Protein 3JTM (pdb70)

Radius of gyration: 22.46 Å; Cα contacts (8 Å, |Δi|>4): 697; chains: 1; bounding box: 41×51×64 Å

Organism: Arabidopsis thaliana (NCBI:txid3702)

Sequence (351 aa):
DSKKIVGVFYKANEYATKNPNFLGCVENALGIRDWLESQGHQYIVTDDKEGPDCELEKHIPDLHVLISTPFHPAYVTAERIKKAKNLKLLLTAGIGGSSDHIDLQAAAAAGLTVAEVTGSNVVSVAEDELMRILILMRNFVPGYNQVVKGEWNVAGIAYRAYDLEGKTIGTVGAGRIGKLLLQRLKPFGCNLLYHDRLQMAPELEKETGAKFVEDLNEMLPKCDVIVINMPLTEKTRGMMFNKELIGKLKKGVLIVNNARGAIMERQAVVDAVESGHIGGYSGDVWDPQPAPKDHPWRYMPNQAMTPHTSGTTIDAQLRYAAGTKDMLERYFKGEDFPTENYIVKDGELAPQYR

Secondary structure (DSSP, 8-state):
---EEEEE----THHHHH-TT--SSTTTGGG-HHHHHHTT-EEEEES--SSTTSHHHHHTTT-SEEEE-TTS---B-HHHHHH-SS--EEEESSS--TTB-HHHHHHTT-EEEE-TTTTHHHHHHHHHHHHHHHHHTHHHHHHHHHTT---HHHHHTT---STT-EEEEE--SHHHHHHHHHHGGG--EEEEE-SSPPPHHHHHHH--EE-S-HHHHGGG-SEEEE-S---TTTTT-BSHHHHHHSPTTEEEEE-S-GGGB-HHHHHHHHHHTSEEEEEES--SSSSPPTT-GGGTSTTB----S-GGGSHHHHHHHHHHHHHHHHHHHHT-PPPGGGEEEETTEE-GGG-

InterPro domains:
  IPR006139 D-isomer specific 2-hydroxyacid dehydrogenase, catalytic domain [PF00389] (69-366)
  IPR006140 D-isomer specific 2-hydroxyacid dehydrogenase, NAD-binding domain [PF02826] (162-340)
  IPR029752 D-isomer specific 2-hydroxyacid dehydrogenase, NAD-binding domain conserved site 1 [PS00065] (200-227)
  IPR029753 D-isomer specific 2-hydroxyacid dehydrogenase, NAD-binding domain conserved site [PS00670] (250-272)
  IPR029753 D-isomer specific 2-hydroxyacid dehydrogenase, NAD-binding domain conserved site [PS00671] (279-295)
  IPR033689 NAD-dependent formate dehydrogenase [MF_03210] (36-384)
  IPR033689 NAD-dependent formate dehydrogenase [NF005750] (52-380)
  IPR033689 NAD-dependent formate dehydrogenase [cd05302] (36-383)
  IPR036291 NAD(P)-binding domain superfamily [SSF51735] (155-340)

Structure (mmCIF, N/CA/C/O backbone):
data_3JTM
#
_entry.id   3JTM
#
_cell.length_a   107.865
_cell.length_b   107.865
_cell.length_c   71.180
_cell.angle_alpha   90.00
_cell.angle_beta   90.00
_cell.angle_gamma   90.00
#
_symmetry.space_group_name_H-M   'P 43 21 2'
#
loop_
_entity.id
_entity.type
_entity.pdbx_description
1 polymer 'Formate dehydrogenase, mitochondrial'
2 non-polymer 'SULFATE ION'
3 non-polymer GLYCEROL
4 non-polymer 'AZIDE ION'
5 water water
#
loop_
_atom_site.group_PDB
_atom_site.id
_atom_site.type_symbol
_atom_site.label_atom_id
_atom_site.label_alt_id
_atom_site.label_comp_id
_atom_site.label_asym_id
_atom_site.label_entity_id
_atom_site.label_seq_id
_atom_site.pdbx_PDB_ins_code
_atom_site.Cartn_x
_atom_site.Cartn_y
_atom_site.Cartn_z
_atom_site.occupancy
_atom_site.B_iso_or_equiv
_atom_site.auth_seq_id
_atom_site.auth_comp_id
_atom_site.auth_asym_id
_atom_site.auth_atom_id
_atom_site.pdbx_PDB_model_num
ATOM 1 N N . ASP A 1 1 ? 14.313 36.653 46.396 1.00 34.68 28 ASP A N 1
ATOM 2 C CA . ASP A 1 1 ? 13.046 35.968 46.640 1.00 34.04 28 ASP A CA 1
ATOM 3 C C . ASP A 1 1 ? 12.833 34.775 45.713 1.00 29.73 28 ASP A C 1
ATOM 4 O O . ASP A 1 1 ? 13.043 34.871 44.499 1.00 29.35 28 ASP A O 1
ATOM 9 N N . SER A 1 2 ? 12.405 33.654 46.287 1.00 26.97 29 SER A N 1
ATOM 10 C CA . SER A 1 2 ? 12.083 32.464 45.504 1.00 24.70 29 SER A CA 1
ATOM 11 C C . SER A 1 2 ? 10.939 32.763 44.541 1.00 22.38 29 SER A C 1
ATOM 12 O O . SER A 1 2 ? 9.936 33.364 44.932 1.00 23.89 29 SER A O 1
ATOM 16 N N . LYS A 1 3 ? 11.098 32.346 43.290 1.00 19.31 30 LYS A N 1
ATOM 17 C CA . LYS A 1 3 ? 10.074 32.544 42.278 1.00 17.73 30 LYS A CA 1
ATOM 18 C C . LYS A 1 3 ? 9.522 31.208 41.795 1.00 16.48 30 LYS A C 1
ATOM 19 O O . LYS A 1 3 ? 10.220 30.181 41.805 1.00 18.37 30 LYS A O 1
ATOM 25 N N . LYS A 1 4 ? 8.276 31.236 41.333 1.00 15.73 31 LYS A N 1
ATOM 26 C CA . LYS A 1 4 ? 7.664 30.089 40.676 1.00 15.61 31 LYS A CA 1
ATOM 27 C C . LYS A 1 4 ? 7.728 30.288 39.161 1.00 14.17 31 LYS A C 1
ATOM 28 O O . LYS A 1 4 ? 7.098 31.206 38.608 1.00 13.41 31 LYS A O 1
ATOM 34 N N . ILE A 1 5 ? 8.495 29.414 38.516 1.00 13.51 32 ILE A N 1
ATOM 35 C CA . ILE A 1 5 ? 8.727 29.454 37.077 1.00 13.53 32 ILE A CA 1
ATOM 36 C C . ILE A 1 5 ? 8.003 28.282 36.433 1.00 12.22 32 ILE A C 1
ATOM 37 O O . ILE A 1 5 ? 8.203 27.124 36.839 1.00 13.96 32 ILE A O 1
ATOM 42 N N . VAL A 1 6 ? 7.152 28.566 35.450 1.00 12.17 33 VAL A N 1
ATOM 43 C CA . VAL A 1 6 ? 6.428 27.508 34.763 1.00 12.22 33 VAL A CA 1
ATOM 44 C C . VAL A 1 6 ? 6.894 27.450 33.311 1.00 12.07 33 VAL A C 1
ATOM 45 O O . VAL A 1 6 ? 6.907 28.476 32.619 1.00 13.16 33 VAL A O 1
ATOM 49 N N . GLY A 1 7 ? 7.278 26.258 32.863 1.00 12.22 34 GLY A N 1
ATOM 50 C CA . GLY A 1 7 ? 7.653 26.031 31.475 1.00 13.15 34 GLY A CA 1
ATOM 51 C C . GLY A 1 7 ? 6.656 25.101 30.812 1.00 13.13 34 GLY A C 1
ATOM 52 O O . GLY A 1 7 ? 6.349 24.032 31.347 1.00 14.95 34 GLY A O 1
ATOM 53 N N . VAL A 1 8 ? 6.138 25.511 29.659 1.00 12.89 35 VAL A N 1
ATOM 54 C CA . VAL A 1 8 ? 5.214 24.687 28.899 1.00 13.65 35 VAL A CA 1
ATOM 55 C C . VAL A 1 8 ? 5.893 24.307 27.583 1.00 13.54 35 VAL A C 1
ATOM 56 O O . VAL A 1 8 ? 6.342 25.182 26.836 1.00 14.08 35 VAL A O 1
ATOM 60 N N . PHE A 1 9 ? 5.994 23.005 27.336 1.00 14.56 36 PHE A N 1
ATOM 61 C CA . PHE A 1 9 ? 6.653 22.457 26.148 1.00 14.10 36 PHE A CA 1
ATOM 62 C C . PHE A 1 9 ? 5.913 21.187 25.759 1.00 14.50 36 PHE A C 1
ATOM 63 O O . PHE A 1 9 ? 5.213 20.591 26.579 1.00 15.82 36 PHE A O 1
ATOM 71 N N . TYR A 1 10 ? 6.078 20.742 24.522 1.00 15.10 37 TYR A N 1
ATOM 72 C CA . TYR A 1 10 ? 5.512 19.448 24.164 1.00 16.36 37 TYR A CA 1
ATOM 73 C C . TYR A 1 10 ? 6.351 18.311 24.745 1.00 16.55 37 TYR A C 1
ATOM 74 O O . TYR A 1 10 ? 7.504 18.507 25.134 1.00 16.63 37 TYR A O 1
ATOM 83 N N . LYS A 1 11 ? 5.734 17.140 24.862 1.00 20.00 38 LYS A N 1
ATOM 84 C CA . LYS A 1 11 ? 6.470 15.926 25.191 1.00 20.00 38 LYS A CA 1
ATOM 85 C C . LYS A 1 11 ? 7.201 15.376 23.970 1.00 20.00 38 LYS A C 1
ATOM 86 O O . LYS A 1 11 ? 6.586 15.188 22.899 1.00 21.94 38 LYS A O 1
ATOM 92 N N . ALA A 1 12 ? 8.498 15.150 24.094 1.00 19.91 39 ALA A N 1
ATOM 93 C CA . ALA A 1 12 ? 9.278 14.509 23.036 1.00 19.81 39 ALA A CA 1
ATOM 94 C C . ALA A 1 12 ? 9.425 13.000 23.260 1.00 20.61 39 ALA A C 1
ATOM 95 O O . ALA A 1 12 ? 9.934 12.281 22.396 1.00 20.15 39 ALA A O 1
ATOM 97 N N . ASN A 1 13 ? 9.000 12.529 24.431 1.00 21.09 40 ASN A N 1
ATOM 98 C CA . ASN A 1 13 ? 9.023 11.107 24.737 1.00 23.03 40 ASN A CA 1
ATOM 99 C C . ASN A 1 13 ? 10.409 10.499 24.497 1.00 21.75 40 ASN A C 1
ATOM 100 O O . ASN A 1 13 ? 11.411 11.036 24.976 1.00 22.50 40 ASN A O 1
ATOM 105 N N . GLU A 1 14 ? 10.479 9.397 23.756 1.00 21.78 41 GLU A N 1
ATOM 106 C CA . GLU A 1 14 ? 11.750 8.715 23.570 1.00 21.54 41 GLU A CA 1
ATOM 107 C C . GLU A 1 14 ? 12.788 9.576 22.844 1.00 21.07 41 GLU A C 1
ATOM 108 O O . GLU A 1 14 ? 13.992 9.373 23.006 1.00 21.80 41 GLU A O 1
ATOM 114 N N . TYR A 1 15 ? 12.330 10.551 22.065 1.00 20.23 42 TYR A N 1
ATOM 115 C CA . TYR A 1 15 ? 13.264 11.420 21.359 1.00 19.89 42 TYR A CA 1
ATOM 116 C C . TYR A 1 15 ? 14.130 12.223 22.334 1.00 19.74 42 TYR A C 1
ATOM 117 O O . TYR A 1 15 ? 15.281 12.544 22.025 1.00 19.04 42 TYR A O 1
ATOM 126 N N . ALA A 1 16 ? 13.583 12.524 23.512 1.00 18.62 43 ALA A N 1
ATOM 127 C CA . ALA A 1 16 ? 14.303 13.314 24.516 1.00 19.39 43 ALA A CA 1
ATOM 128 C C . ALA A 1 16 ? 15.434 12.531 25.191 1.00 20.30 43 ALA A C 1
ATOM 129 O O . ALA A 1 16 ? 16.411 13.113 25.674 1.00 20.92 43 ALA A O 1
ATOM 131 N N . THR A 1 17 ? 15.297 11.213 25.249 1.00 21.42 44 THR A N 1
ATOM 132 C CA . THR A 1 17 ? 16.364 10.394 25.810 1.00 23.17 44 THR A CA 1
ATOM 133 C C . THR A 1 17 ? 17.375 10.014 24.740 1.00 21.94 44 THR A C 1
ATOM 134 O O . THR A 1 17 ? 18.569 9.907 25.016 1.00 22.28 44 THR A O 1
ATOM 138 N N . LYS A 1 18 ? 16.905 9.847 23.508 1.00 20.93 45 LYS A N 1
ATOM 139 C CA . LYS A 1 18 ? 17.819 9.627 22.396 1.00 21.02 45 LYS A CA 1
ATOM 140 C C . LYS A 1 18 ? 18.727 10.838 22.179 1.00 19.78 45 LYS A C 1
ATOM 141 O O . LYS A 1 18 ? 19.867 10.692 21.728 1.00 23.39 45 LYS A O 1
ATOM 148 N N . ASN A 1 19 ? 18.228 12.030 22.489 1.00 18.01 46 ASN A N 1
ATOM 149 C CA . ASN A 1 19 ? 19.050 13.226 22.405 1.00 17.54 46 ASN A CA 1
ATOM 150 C C . ASN A 1 19 ? 18.818 14.158 23.602 1.00 17.01 46 ASN A C 1
ATOM 151 O O . ASN A 1 19 ? 17.900 14.978 23.596 1.00 16.73 46 ASN A O 1
ATOM 156 N N . PRO A 1 20 ? 19.653 14.028 24.650 1.00 17.23 47 PRO A N 1
ATOM 157 C CA . PRO A 1 20 ? 19.532 14.903 25.827 1.00 16.55 47 PRO A CA 1
ATOM 158 C C . PRO A 1 20 ? 19.764 16.390 25.520 1.00 15.42 47 PRO A C 1
ATOM 159 O O . PRO A 1 20 ? 19.401 17.219 26.359 1.00 17.44 47 PRO A O 1
ATOM 163 N N . ASN A 1 21 ? 20.308 16.730 24.350 1.00 16.03 48 ASN A N 1
ATOM 164 C CA . ASN A 1 21 ? 20.435 18.138 23.953 1.00 16.10 48 ASN A CA 1
ATOM 165 C C . ASN A 1 21 ? 19.199 18.686 23.238 1.00 14.04 48 ASN A C 1
ATOM 166 O O . ASN A 1 21 ? 19.181 19.849 22.814 1.00 14.45 48 ASN A O 1
ATOM 171 N N . PHE A 1 22 ? 18.164 17.856 23.124 1.00 14.38 49 PHE A N 1
ATOM 172 C CA . PHE A 1 22 ? 16.851 18.288 22.629 1.00 13.89 49 PHE A CA 1
ATOM 173 C C . PHE A 1 22 ? 16.189 19.038 23.787 1.00 12.81 49 PHE A C 1
ATOM 174 O O . PHE A 1 22 ? 15.426 18.462 24.584 1.00 13.89 49 PHE A O 1
ATOM 182 N N . LEU A 1 23 ? 16.511 20.322 23.919 1.00 12.50 50 LEU A N 1
ATOM 183 C CA . LEU A 1 23 ? 16.136 21.069 25.118 1.00 13.39 50 LEU A CA 1
ATOM 184 C C . LEU A 1 23 ? 14.711 21.596 25.107 1.00 13.48 50 LEU A C 1
ATOM 185 O O . LEU A 1 23 ? 14.132 21.836 26.166 1.00 14.46 50 LEU A O 1
ATOM 190 N N . GLY A 1 24 ? 14.148 21.775 23.915 1.00 12.93 51 GLY A N 1
ATOM 191 C CA . GLY A 1 24 ? 12.820 22.345 23.777 1.00 14.89 51 GLY A CA 1
ATOM 192 C C . GLY A 1 24 ? 11.679 21.360 23.953 1.00 16.32 51 GLY A C 1
ATOM 193 O O . GLY A 1 24 ? 10.788 21.295 23.113 1.00 17.96 51 GLY A O 1
ATOM 194 N N . CYS A 1 25 ? 11.691 20.607 25.051 1.00 14.91 52 CYS A N 1
ATOM 195 C CA . CYS A 1 25 ? 10.636 19.644 25.350 1.00 15.37 52 CYS A CA 1
ATOM 196 C C . CYS A 1 25 ? 10.476 19.521 26.865 1.00 15.37 52 CYS A C 1
ATOM 197 O O . CYS A 1 25 ? 11.312 20.017 27.637 1.00 16.60 52 CYS A O 1
ATOM 200 N N . VAL A 1 26 ? 9.411 18.853 27.297 1.00 15.70 53 VAL A N 1
ATOM 201 C CA . VAL A 1 26 ? 9.138 18.708 28.722 1.00 17.82 53 VAL A CA 1
ATOM 202 C C . VAL A 1 26 ? 10.257 17.984 29.431 1.00 17.54 53 VAL A C 1
ATOM 203 O O . VAL A 1 26 ? 10.649 18.355 30.542 1.00 18.76 53 VAL A O 1
ATOM 207 N N . GLU A 1 27 ? 10.765 16.943 28.783 1.00 18.17 54 GLU A N 1
ATOM 208 C CA . GLU A 1 27 ? 11.684 16.028 29.431 1.00 18.31 54 GLU A CA 1
ATOM 209 C C . GLU A 1 27 ? 13.024 16.677 29.776 1.00 18.52 54 GLU A C 1
ATOM 210 O O . GLU A 1 27 ? 13.609 16.387 30.822 1.00 20.31 54 GLU A O 1
ATOM 216 N N . ASN A 1 28 ? 13.506 17.560 28.906 1.00 16.29 55 ASN A N 1
ATOM 217 C CA . ASN A 1 28 ? 14.781 18.226 29.139 1.00 16.39 55 ASN A CA 1
ATOM 218 C C . ASN A 1 28 ? 14.625 19.676 29.603 1.00 16.54 55 ASN A C 1
ATOM 219 O O . ASN A 1 28 ? 15.537 20.223 30.210 1.00 16.60 55 ASN A O 1
ATOM 224 N N . ALA A 1 29 ? 13.493 20.299 29.262 1.00 18.24 56 ALA A N 1
ATOM 225 C CA . ALA A 1 29 ? 13.053 21.567 29.861 1.00 19.82 56 ALA A CA 1
ATOM 226 C C . ALA A 1 29 ? 14.073 22.701 29.852 1.00 16.75 56 ALA A C 1
ATOM 227 O O . ALA A 1 29 ? 14.296 23.360 30.876 1.00 15.64 56 ALA A O 1
ATOM 229 N N . LEU A 1 30 ? 14.673 22.935 28.686 1.00 14.67 57 LEU A N 1
ATOM 230 C CA . LEU A 1 30 ? 15.658 23.996 28.489 1.00 13.82 57 LEU A CA 1
ATOM 231 C C . LEU A 1 30 ? 16.962 23.752 29.222 1.00 12.88 57 LEU A C 1
ATOM 232 O O . LEU A 1 30 ? 17.854 24.587 29.164 1.00 14.59 57 LEU A O 1
ATOM 237 N N . GLY A 1 31 ? 17.084 22.613 29.902 1.00 13.05 58 GLY A N 1
ATOM 238 C CA . GLY A 1 31 ? 18.317 22.315 30.610 1.00 14.32 58 GLY A CA 1
ATOM 239 C C . GLY A 1 31 ? 18.600 23.272 31.762 1.00 13.37 58 GLY A C 1
ATOM 240 O O . GLY A 1 31 ? 19.759 23.445 32.158 1.00 14.95 58 GLY A O 1
ATOM 241 N N . ILE A 1 32 ? 17.550 23.872 32.322 1.00 12.43 59 ILE A N 1
ATOM 242 C CA . ILE A 1 32 ? 17.710 24.868 33.386 1.00 12.59 59 ILE A CA 1
ATOM 243 C C . ILE A 1 32 ? 17.217 24.424 34.764 1.00 12.50 59 ILE A C 1
ATOM 244 O O . ILE A 1 32 ? 17.301 25.192 35.721 1.00 12.96 59 ILE A O 1
ATOM 249 N N . ARG A 1 33 ? 16.703 23.203 34.893 1.00 12.60 60 ARG A N 1
ATOM 250 C CA . ARG A 1 33 ? 16.126 22.785 36.174 1.00 12.99 60 ARG A CA 1
ATOM 251 C C . ARG A 1 33 ? 17.151 22.777 37.297 1.00 13.33 60 ARG A C 1
ATOM 252 O O . ARG A 1 33 ? 16.858 23.266 38.389 1.00 13.65 60 ARG A O 1
ATOM 260 N N . ASP A 1 34 ? 18.322 22.176 37.074 1.00 13.08 61 ASP A N 1
ATOM 261 C CA . ASP A 1 34 ? 19.322 22.080 38.145 1.00 13.67 61 ASP A CA 1
ATOM 262 C C . ASP A 1 34 ? 19.663 23.484 38.644 1.00 13.20 61 ASP A C 1
ATOM 263 O O . ASP A 1 34 ? 19.720 23.736 39.844 1.00 13.98 61 ASP A O 1
ATOM 268 N N . TRP A 1 35 ? 19.882 24.404 37.710 1.00 13.28 62 TRP A N 1
ATOM 269 C CA . TRP A 1 35 ? 20.240 25.768 38.050 1.00 14.06 62 TRP A CA 1
ATOM 270 C C . TRP A 1 35 ? 19.112 26.481 38.807 1.00 14.04 62 TRP A C 1
ATOM 271 O O . TRP A 1 35 ? 19.340 27.063 39.872 1.00 15.02 62 TRP A O 1
ATOM 282 N N . LEU A 1 36 ? 17.895 26.436 38.277 1.00 13.31 63 LEU A N 1
ATOM 283 C CA . LEU A 1 36 ? 16.771 27.068 38.981 1.00 12.36 63 LEU A CA 1
ATOM 284 C C . LEU A 1 36 ? 16.598 26.525 40.401 1.00 14.15 63 LEU A C 1
ATOM 285 O O . LEU A 1 36 ? 16.394 27.285 41.358 1.00 15.04 63 LEU A O 1
ATOM 290 N N . GLU A 1 37 ? 16.672 25.206 40.542 1.00 13.87 64 GLU A N 1
ATOM 291 C CA . GLU A 1 37 ? 16.450 24.596 41.846 1.00 15.49 64 GLU A CA 1
ATOM 292 C C . GLU A 1 37 ? 17.574 24.944 42.819 1.00 15.99 64 GLU A C 1
ATOM 293 O O . GLU A 1 37 ? 17.329 25.168 44.007 1.00 16.29 64 GLU A O 1
ATOM 299 N N . SER A 1 38 ? 18.796 25.047 42.304 1.00 15.05 65 SER A N 1
ATOM 300 C CA . SER A 1 38 ? 19.938 25.416 43.142 1.00 16.61 65 SER A CA 1
ATOM 301 C C . SER A 1 38 ? 19.797 26.829 43.697 1.00 17.46 65 SER A C 1
ATOM 302 O O . SER A 1 38 ? 20.360 27.150 44.738 1.00 19.61 65 SER A O 1
ATOM 305 N N . GLN A 1 39 ? 19.027 27.657 43.002 1.00 17.61 66 GLN A N 1
ATOM 306 C CA . GLN A 1 39 ? 18.800 29.040 43.391 1.00 19.60 66 GLN A CA 1
ATOM 307 C C . GLN A 1 39 ? 17.547 29.189 44.249 1.00 20.20 66 GLN A C 1
ATOM 308 O O . GLN A 1 39 ? 17.199 30.300 44.639 1.00 22.57 66 GLN A O 1
ATOM 314 N N . GLY A 1 40 ? 16.882 28.075 44.555 1.00 18.92 67 GLY A N 1
ATOM 315 C CA . GLY A 1 40 ? 15.726 28.105 45.434 1.00 19.04 67 GLY A CA 1
ATOM 316 C C . GLY A 1 40 ? 14.401 28.368 44.736 1.00 18.33 67 GLY A C 1
ATOM 317 O O . GLY A 1 40 ? 13.381 28.540 45.400 1.00 19.83 67 GLY A O 1
ATOM 318 N N . HIS A 1 41 ? 14.398 28.427 43.405 1.00 16.94 68 HIS A N 1
ATOM 319 C CA . HIS A 1 41 ? 13.159 28.639 42.666 1.00 17.01 68 HIS A CA 1
ATOM 320 C C . HIS A 1 41 ? 12.417 27.334 42.446 1.00 16.94 68 HIS A C 1
ATOM 321 O O . HIS A 1 41 ? 13.013 26.255 42.490 1.00 18.95 68 HIS A O 1
ATOM 328 N N . GLN A 1 42 ? 11.109 27.420 42.225 1.00 16.67 69 GLN A N 1
ATOM 329 C CA . GLN A 1 42 ? 10.355 26.245 41.815 1.00 17.40 69 GLN A CA 1
ATOM 330 C C . GLN A 1 42 ? 10.222 26.242 40.303 1.00 15.45 69 GLN A C 1
ATOM 331 O O . GLN A 1 42 ? 9.939 27.286 39.721 1.00 16.99 69 GLN A O 1
ATOM 337 N N . TYR A 1 43 ? 10.406 25.081 39.686 1.00 15.11 70 TYR A N 1
ATOM 338 C CA . TYR A 1 43 ? 10.296 24.954 38.228 1.00 14.18 70 TYR A CA 1
ATOM 339 C C . TYR A 1 43 ? 9.268 23.885 37.913 1.00 14.54 70 TYR A C 1
ATOM 340 O O . TYR A 1 43 ? 9.487 22.694 38.184 1.00 16.41 70 TYR A O 1
ATOM 349 N N . ILE A 1 44 ? 8.126 24.318 37.398 1.00 13.74 71 ILE A N 1
ATOM 350 C CA . ILE A 1 44 ? 7.042 23.402 37.057 1.00 15.01 71 ILE A CA 1
ATOM 351 C C . ILE A 1 44 ? 6.999 23.309 35.550 1.00 14.18 71 ILE A C 1
ATOM 352 O O . ILE A 1 44 ? 6.891 24.329 34.877 1.00 15.74 71 ILE A O 1
ATOM 357 N N . VAL A 1 45 ? 7.065 22.098 35.023 1.00 15.18 72 VAL A N 1
ATOM 358 C CA . VAL A 1 45 ? 7.090 21.902 33.586 1.00 16.26 72 VAL A CA 1
ATOM 359 C C . VAL A 1 45 ? 5.951 20.969 33.176 1.00 17.35 72 VAL A C 1
ATOM 360 O O . VAL A 1 45 ? 5.720 19.922 33.798 1.00 19.30 72 VAL A O 1
ATOM 364 N N . THR A 1 46 ? 5.214 21.357 32.144 1.00 16.20 73 THR A N 1
ATOM 365 C CA . THR A 1 46 ? 4.078 20.562 31.705 1.00 16.10 73 THR A CA 1
ATOM 366 C C . THR A 1 46 ? 3.804 20.758 30.221 1.00 15.91 73 THR A C 1
ATOM 367 O O . THR A 1 46 ? 4.139 21.795 29.657 1.00 16.30 73 THR A O 1
ATOM 371 N N . ASP A 1 47 ? 3.189 19.758 29.597 1.00 16.73 74 ASP A N 1
ATOM 372 C CA . ASP A 1 47 ? 2.648 19.913 28.250 1.00 17.18 74 ASP A CA 1
ATOM 373 C C . ASP A 1 47 ? 1.135 20.138 28.290 1.00 17.31 74 ASP A C 1
ATOM 374 O O . ASP A 1 47 ? 0.512 20.366 27.258 1.00 18.21 74 ASP A O 1
ATOM 379 N N . ASP A 1 48 ? 0.545 20.061 29.481 1.00 17.31 75 ASP A N 1
ATOM 380 C CA . ASP A 1 48 ? -0.912 20.049 29.632 1.00 18.72 75 ASP A CA 1
ATOM 381 C C . ASP A 1 48 ? -1.429 21.479 29.812 1.00 18.05 75 ASP A C 1
ATOM 382 O O . ASP A 1 48 ? -1.476 22.000 30.926 1.00 18.29 75 ASP A O 1
ATOM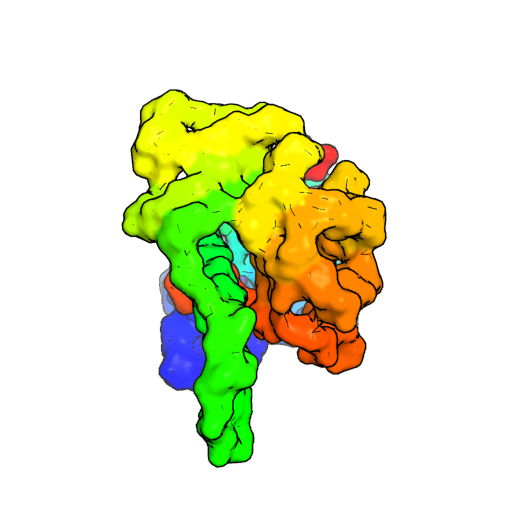 387 N N . LYS A 1 49 ? -1.804 22.105 28.697 1.00 18.03 76 LYS A N 1
ATOM 388 C CA . LYS A 1 49 ? -1.935 23.557 28.638 1.00 19.53 76 LYS A CA 1
ATOM 389 C C . LYS A 1 49 ? -3.295 24.032 28.154 1.00 20.78 76 LYS A C 1
ATOM 390 O O . LYS A 1 49 ? -3.513 25.238 28.047 1.00 20.70 76 LYS A O 1
ATOM 396 N N . GLU A 1 50 ? -4.197 23.097 27.859 1.00 22.85 77 GLU A N 1
ATOM 397 C CA . GLU A 1 50 ? -5.514 23.444 27.328 1.00 26.40 77 GLU A CA 1
ATOM 398 C C . GLU A 1 50 ? -6.658 22.915 28.201 1.00 29.05 77 GLU A C 1
ATOM 399 O O . GLU A 1 50 ? -6.632 21.769 28.647 1.00 30.47 77 GLU A O 1
ATOM 402 N N . GLY A 1 51 ? -7.663 23.752 28.436 1.00 30.82 78 GLY A N 1
ATOM 403 C CA . GLY A 1 51 ? -8.832 23.345 29.194 1.00 33.48 78 GLY A CA 1
ATOM 404 C C . GLY A 1 51 ? -8.826 23.896 30.604 1.00 34.89 78 GLY A C 1
ATOM 405 O O . GLY A 1 51 ? -7.767 24.187 31.161 1.00 34.96 78 GLY A O 1
ATOM 406 N N . PRO A 1 52 ? -10.016 24.039 31.200 1.00 36.05 79 PRO A N 1
ATOM 407 C CA . PRO A 1 52 ? -10.143 24.604 32.546 1.00 36.09 79 PRO A CA 1
ATOM 408 C C . PRO A 1 52 ? -9.439 23.748 33.592 1.00 35.83 79 PRO A C 1
ATOM 409 O O . PRO A 1 52 ? -9.034 24.259 34.636 1.00 36.09 79 PRO A O 1
ATOM 413 N N . ASP A 1 53 ? -9.292 22.459 33.309 1.00 35.53 80 ASP A N 1
ATOM 414 C CA . ASP A 1 53 ? -8.778 21.514 34.295 1.00 34.90 80 ASP A CA 1
ATOM 415 C C . ASP A 1 53 ? -7.333 21.103 34.038 1.00 32.62 80 ASP A C 1
ATOM 416 O O . ASP A 1 53 ? -6.822 20.192 34.692 1.00 33.68 80 ASP A O 1
ATOM 418 N N . CYS A 1 54 ? -6.670 21.766 33.096 1.00 29.65 81 CYS A N 1
ATOM 419 C CA . CYS A 1 54 ? -5.315 21.371 32.726 1.00 26.12 81 CYS A CA 1
ATOM 420 C C . CYS A 1 54 ? -4.300 21.759 33.795 1.00 23.68 81 CYS A C 1
ATOM 421 O O . CYS A 1 54 ? -4.557 22.627 34.631 1.00 22.98 81 CYS A O 1
ATOM 424 N N . GLU A 1 55 ? -3.144 21.110 33.765 1.00 22.30 82 GLU A N 1
ATOM 425 C CA . GLU A 1 55 ? -2.112 21.361 34.760 1.00 21.49 82 GLU A CA 1
ATOM 426 C C . GLU A 1 55 ? -1.700 22.837 34.781 1.00 19.83 82 GLU A C 1
ATOM 427 O O . GLU A 1 55 ? -1.498 23.414 35.850 1.00 21.06 82 GLU A O 1
ATOM 433 N N . LEU A 1 56 ? -1.597 23.460 33.608 1.00 17.94 83 LEU A N 1
ATOM 434 C CA . LEU A 1 56 ? -1.179 24.858 33.541 1.00 17.49 83 LEU A CA 1
ATOM 435 C C . LEU A 1 56 ? -2.108 25.755 34.361 1.00 17.66 83 LEU A C 1
ATOM 436 O O . LEU A 1 56 ? -1.643 26.645 35.082 1.00 17.16 83 LEU A O 1
ATOM 441 N N . GLU A 1 57 ? -3.416 25.529 34.246 1.00 18.41 84 GLU A N 1
ATOM 442 C CA . GLU A 1 57 ? -4.394 26.338 34.970 1.00 20.85 84 GLU A CA 1
ATOM 443 C C . GLU A 1 57 ? -4.239 26.235 36.497 1.00 20.35 84 GLU A C 1
ATOM 444 O O . GLU A 1 57 ? -4.622 27.150 37.228 1.00 20.31 84 GLU A O 1
ATOM 450 N N . LYS A 1 58 ? -3.678 25.130 36.981 1.00 20.16 85 LYS A N 1
ATOM 451 C CA . LYS A 1 58 ? -3.413 25.007 38.415 1.00 19.92 85 LYS A CA 1
ATOM 452 C C . LYS A 1 58 ? -2.363 26.009 38.889 1.00 18.62 85 LYS A C 1
ATOM 453 O O . LYS A 1 58 ? -2.348 26.380 40.057 1.00 18.98 85 LYS A O 1
ATOM 459 N N . HIS A 1 59 ? -1.478 26.425 37.985 1.00 17.20 86 HIS A N 1
ATOM 460 C CA . HIS A 1 59 ? -0.328 27.252 38.354 1.00 16.56 86 HIS A CA 1
ATOM 461 C C . HIS A 1 59 ? -0.445 28.708 37.939 1.00 15.62 86 HIS A C 1
ATOM 462 O O . HIS A 1 59 ? 0.237 29.565 38.502 1.00 15.74 86 HIS A O 1
ATOM 469 N N . ILE A 1 60 ? -1.315 28.997 36.973 1.00 15.22 87 ILE A N 1
ATOM 470 C CA . ILE A 1 60 ? -1.553 30.382 36.576 1.00 16.00 87 ILE A CA 1
ATOM 471 C C . ILE A 1 60 ? -1.850 31.317 37.764 1.00 15.64 87 ILE A C 1
ATOM 472 O O . ILE A 1 60 ? -1.350 32.429 37.799 1.00 16.00 87 ILE A O 1
ATOM 477 N N . PRO A 1 61 ? -2.639 30.865 38.763 1.00 16.22 88 PRO A N 1
ATOM 478 C CA . PRO A 1 61 ? -2.978 31.800 39.846 1.00 17.24 88 PRO A CA 1
ATOM 479 C C . PRO A 1 61 ? -1.769 32.332 40.621 1.00 16.39 88 PRO A C 1
ATOM 480 O O . PRO A 1 61 ? -1.864 33.429 41.167 1.00 16.79 88 PRO A O 1
ATOM 484 N N . ASP A 1 62 ? -0.663 31.588 40.688 1.00 16.17 89 ASP A N 1
ATOM 485 C CA . ASP A 1 62 ? 0.452 32.040 41.526 1.00 16.81 89 ASP A CA 1
ATOM 486 C C . ASP A 1 62 ? 1.860 32.024 40.917 1.00 15.80 89 ASP A C 1
ATOM 487 O O . ASP A 1 62 ? 2.826 32.378 41.588 1.00 16.03 89 ASP A O 1
ATOM 492 N N . LEU A 1 63 ? 1.982 31.655 39.646 1.00 13.75 90 LEU A N 1
ATOM 493 C CA . LEU A 1 63 ? 3.298 31.681 39.001 1.00 13.28 90 LEU A CA 1
ATOM 494 C C . LEU A 1 63 ? 3.816 33.116 38.832 1.00 12.61 90 LEU A C 1
ATOM 495 O O . LEU A 1 63 ? 3.041 34.065 38.742 1.00 13.18 90 LEU A O 1
ATOM 500 N N . HIS A 1 64 ? 5.139 33.262 38.765 1.00 12.78 91 HIS A N 1
ATOM 501 C CA . HIS A 1 64 ? 5.771 34.552 38.468 1.00 12.90 91 HIS A CA 1
ATOM 502 C C . HIS A 1 64 ? 6.192 34.703 37.013 1.00 11.85 91 HIS A C 1
ATOM 503 O O . HIS A 1 64 ? 6.169 35.808 36.475 1.00 12.37 91 HIS A O 1
ATOM 510 N N . VAL A 1 65 ? 6.650 33.601 36.431 1.00 12.16 92 VAL A N 1
ATOM 511 C CA . VAL A 1 65 ? 7.186 33.594 35.080 1.00 11.68 92 VAL A CA 1
ATOM 512 C C . VAL A 1 65 ? 6.566 32.429 34.322 1.00 11.06 92 VAL A C 1
ATOM 513 O O . VAL A 1 65 ? 6.460 31.318 34.867 1.00 11.99 92 VAL A O 1
ATOM 517 N N . LEU A 1 66 ? 6.146 32.686 33.082 1.00 11.03 93 LEU A N 1
ATOM 518 C CA . LEU A 1 66 ? 5.641 31.638 32.202 1.00 11.58 93 LEU A CA 1
ATOM 519 C C . LEU A 1 66 ? 6.480 31.621 30.932 1.00 10.76 93 LEU A C 1
ATOM 520 O O . LEU A 1 66 ? 6.621 32.656 30.270 1.00 11.27 93 LEU A O 1
ATOM 525 N N . ILE A 1 67 ? 7.038 30.451 30.610 1.00 11.38 94 ILE A N 1
ATOM 526 C CA . ILE A 1 67 ? 7.896 30.258 29.440 1.00 11.67 94 ILE A CA 1
ATOM 527 C C . ILE A 1 67 ? 7.222 29.264 28.495 1.00 12.22 94 ILE A C 1
ATOM 528 O O . ILE A 1 67 ? 6.744 28.215 28.942 1.00 12.74 94 ILE A O 1
ATOM 533 N N . SER A 1 68 ? 7.169 29.568 27.202 1.00 12.53 95 SER A N 1
ATOM 534 C CA . SER A 1 68 ? 6.760 28.552 26.221 1.00 13.53 95 SER A CA 1
ATOM 535 C C . SER A 1 68 ? 7.389 28.860 24.875 1.00 14.07 95 SER A C 1
ATOM 536 O O . SER A 1 68 ? 8.124 29.829 24.736 1.00 14.89 95 SER A O 1
ATOM 539 N N . THR A 1 69 ? 7.125 27.995 23.906 1.00 15.58 96 THR A N 1
ATOM 540 C CA . THR A 1 69 ? 7.636 28.143 22.547 1.00 15.51 96 THR A CA 1
ATOM 541 C C . THR A 1 69 ? 6.473 28.141 21.566 1.00 15.81 96 THR A C 1
ATOM 542 O O . THR A 1 69 ? 5.386 27.664 21.886 1.00 16.39 96 THR A O 1
ATOM 546 N N . PRO A 1 70 ? 6.710 28.648 20.346 1.00 15.85 97 PRO A N 1
ATOM 547 C CA . PRO A 1 70 ? 5.625 28.647 19.361 1.00 17.10 97 PRO A CA 1
ATOM 548 C C . PRO A 1 70 ? 5.286 27.237 18.883 1.00 16.13 97 PRO A C 1
ATOM 549 O O . PRO A 1 70 ? 4.275 27.080 18.215 1.00 18.47 97 PRO A O 1
ATOM 553 N N . PHE A 1 71 ? 6.074 26.226 19.248 1.00 15.74 98 PHE A N 1
ATOM 554 C CA . PHE A 1 71 ? 5.756 24.843 18.873 1.00 17.07 98 PHE A CA 1
ATOM 555 C C . PHE A 1 71 ? 4.705 24.172 19.759 1.00 17.26 98 PHE A C 1
ATOM 556 O O . PHE A 1 71 ? 4.134 23.152 19.386 1.00 19.00 98 PHE A O 1
ATOM 564 N N . HIS A 1 72 ? 4.461 24.731 20.939 1.00 16.14 99 HIS A N 1
ATOM 565 C CA . HIS A 1 72 ? 3.448 24.203 21.847 1.00 15.98 99 HIS A CA 1
ATOM 566 C C . HIS A 1 72 ? 3.117 25.352 22.785 1.00 15.33 99 HIS A C 1
ATOM 567 O O . HIS A 1 72 ? 3.484 25.354 23.958 1.00 15.67 99 HIS A O 1
ATOM 574 N N . PRO A 1 73 ? 2.453 26.369 22.247 1.00 15.50 100 PRO A N 1
ATOM 575 C CA . PRO A 1 73 ? 2.391 27.641 22.969 1.00 15.88 100 PRO A CA 1
ATOM 576 C C . PRO A 1 73 ? 1.376 27.619 24.097 1.00 15.51 100 PRO A C 1
ATOM 577 O O . PRO A 1 73 ? 0.274 27.091 23.928 1.00 17.02 100 PRO A O 1
ATOM 581 N N . ALA A 1 74 ? 1.734 28.207 25.232 1.00 14.44 101 ALA A N 1
ATOM 582 C CA . ALA A 1 74 ? 0.769 28.463 26.297 1.00 15.02 101 ALA A CA 1
ATOM 583 C C . ALA A 1 74 ? 0.112 29.806 25.996 1.00 14.69 101 ALA A C 1
ATOM 584 O O . ALA A 1 74 ? 0.751 30.863 26.116 1.00 15.63 101 ALA A O 1
ATOM 586 N N . TYR A 1 75 ? -1.148 29.774 25.561 1.00 14.81 102 TYR A N 1
ATOM 587 C CA . TYR A 1 75 ? -1.839 31.004 25.164 1.00 15.32 102 TYR A CA 1
ATOM 588 C C . TYR A 1 75 ? -2.066 31.912 26.357 1.00 15.29 102 TYR A C 1
ATOM 589 O O . TYR A 1 75 ? -2.584 31.488 27.393 1.00 17.88 102 TYR A O 1
ATOM 598 N N . VAL A 1 76 ? -1.675 33.168 26.211 1.00 13.99 103 VAL A N 1
ATOM 599 C CA . VAL A 1 76 ? -1.825 34.109 27.308 1.00 14.88 103 VAL A CA 1
ATOM 600 C C . VAL A 1 76 ? -2.905 35.111 26.958 1.00 14.57 103 VAL A C 1
ATOM 601 O O . VAL A 1 76 ? -2.659 36.152 26.332 1.00 15.24 103 VAL A O 1
ATOM 605 N N . THR A 1 77 ? -4.114 34.752 27.364 1.00 14.83 104 THR A N 1
ATOM 606 C CA . THR A 1 77 ? -5.304 35.552 27.120 1.00 16.19 104 THR A CA 1
ATOM 607 C C . THR A 1 77 ? -5.497 36.581 28.230 1.00 15.88 104 THR A C 1
ATOM 608 O O . THR A 1 77 ? -4.935 36.453 29.328 1.00 15.42 104 THR A O 1
ATOM 612 N N . ALA A 1 78 ? -6.318 37.590 27.957 1.00 16.46 105 ALA A N 1
ATOM 613 C CA . ALA A 1 78 ? -6.695 38.547 28.985 1.00 16.39 105 ALA A CA 1
ATOM 614 C C . ALA A 1 78 ? -7.350 37.809 30.161 1.00 15.62 105 ALA A C 1
ATOM 615 O O . ALA A 1 78 ? -7.137 38.169 31.315 1.00 16.43 105 ALA A O 1
ATOM 617 N N . GLU A 1 79 ? -8.161 36.791 29.852 1.00 16.08 106 GLU A N 1
ATOM 618 C CA . GLU A 1 79 ? -8.840 35.981 30.869 1.00 17.09 106 GLU A CA 1
ATOM 619 C C . GLU A 1 79 ? -7.839 35.326 31.828 1.00 16.03 106 GLU A C 1
ATOM 620 O O . GLU A 1 79 ? -8.019 35.342 33.050 1.00 16.53 106 GLU A O 1
ATOM 626 N N . ARG A 1 80 ? -6.785 34.738 31.273 1.00 15.22 107 ARG A N 1
ATOM 627 C CA . ARG A 1 80 ? -5.740 34.140 32.093 1.00 15.24 107 ARG A CA 1
ATOM 628 C C . ARG A 1 80 ? -4.939 35.174 32.887 1.00 14.54 107 ARG A C 1
ATOM 629 O O . ARG A 1 80 ? -4.631 34.958 34.065 1.00 15.02 107 ARG A O 1
ATOM 637 N N . ILE A 1 81 ? -4.598 36.289 32.249 1.00 14.46 108 ILE A N 1
ATOM 638 C CA . ILE A 1 81 ? -3.839 37.329 32.930 1.00 14.30 108 ILE A CA 1
ATOM 639 C C . ILE A 1 81 ? -4.582 37.836 34.168 1.00 14.53 108 ILE A C 1
ATOM 640 O O . ILE A 1 81 ? -3.980 38.062 35.212 1.00 15.47 108 ILE A O 1
ATOM 645 N N . LYS A 1 82 ? -5.899 37.979 34.061 1.00 14.93 109 LYS A N 1
ATOM 646 C CA . LYS A 1 82 ? -6.711 38.497 35.157 1.00 16.07 109 LYS A CA 1
ATOM 647 C C . LYS A 1 82 ? -6.703 37.554 36.371 1.00 15.59 109 LYS A C 1
ATOM 648 O O . LYS A 1 82 ? -6.910 37.987 37.502 1.00 16.20 109 LYS A O 1
ATOM 654 N N . LYS A 1 83 ? -6.455 36.268 36.125 1.00 15.36 110 LYS A N 1
ATOM 655 C CA . LYS A 1 83 ? -6.419 35.247 37.176 1.00 16.53 110 LYS A CA 1
ATOM 656 C C . LYS A 1 83 ? -5.049 35.132 37.833 1.00 16.15 110 LYS A C 1
ATOM 657 O O . LYS A 1 83 ? -4.884 34.436 38.844 1.00 17.77 110 LYS A O 1
ATOM 663 N N . ALA A 1 84 ? -4.048 35.765 37.237 1.00 15.18 111 ALA A N 1
ATOM 664 C CA . ALA A 1 84 ? -2.661 35.515 37.605 1.00 15.28 111 ALA A CA 1
ATOM 665 C C . ALA A 1 84 ? -2.174 36.550 38.611 1.00 15.86 111 ALA A C 1
ATOM 666 O O . ALA A 1 84 ? -1.781 37.653 38.230 1.00 18.08 111 ALA A O 1
ATOM 668 N N . LYS A 1 85 ? -2.203 36.198 39.893 1.00 15.11 112 LYS A N 1
ATOM 669 C CA . LYS A 1 85 ? -1.878 37.146 40.951 1.00 16.11 112 LYS A CA 1
ATOM 670 C C . LYS A 1 85 ? -0.421 37.601 40.914 1.00 15.75 112 LYS A C 1
ATOM 671 O O . LYS A 1 85 ? -0.125 38.768 41.176 1.00 17.49 112 LYS A O 1
ATOM 677 N N . ASN A 1 86 ? 0.494 36.685 40.596 1.00 14.06 113 ASN A N 1
ATOM 678 C CA . ASN A 1 86 ? 1.913 36.968 40.732 1.00 13.39 113 ASN A CA 1
ATOM 679 C C . ASN A 1 86 ? 2.628 37.139 39.406 1.00 12.64 113 ASN A C 1
ATOM 680 O O . ASN A 1 86 ? 3.813 37.465 39.387 1.00 13.51 113 ASN A O 1
ATOM 685 N N . LEU A 1 87 ? 1.935 36.913 38.297 1.00 12.34 114 LEU A N 1
ATOM 686 C CA . LEU A 1 87 ? 2.620 36.892 37.005 1.00 13.07 114 LEU A CA 1
ATOM 687 C C . LEU A 1 87 ? 3.284 38.239 36.725 1.00 12.72 114 LEU A C 1
ATOM 688 O O . LEU A 1 87 ? 2.648 39.290 36.830 1.00 13.63 114 LEU A O 1
ATOM 693 N N . LYS A 1 88 ? 4.558 38.197 36.342 1.00 12.34 115 LYS A N 1
ATOM 694 C CA . LYS A 1 88 ? 5.279 39.395 35.909 1.00 12.47 115 LYS A CA 1
ATOM 695 C C . LYS A 1 88 ? 5.880 39.256 34.508 1.00 12.22 115 LYS A C 1
ATOM 696 O O . LYS A 1 88 ? 5.904 40.225 33.745 1.00 13.71 115 LYS A O 1
ATOM 702 N N . LEU A 1 89 ? 6.359 38.061 34.181 1.00 11.71 116 LEU A N 1
ATOM 703 C CA . LEU A 1 89 ? 7.250 37.890 33.046 1.00 11.50 116 LEU A CA 1
ATOM 704 C C . LEU A 1 89 ? 6.814 36.747 32.143 1.00 10.83 116 LEU A C 1
ATOM 705 O O . LEU A 1 89 ? 6.585 35.618 32.617 1.00 11.52 116 LEU A O 1
ATOM 710 N N . LEU A 1 90 ? 6.698 37.056 30.849 1.00 11.06 117 LEU A N 1
ATOM 711 C CA . LEU A 1 90 ? 6.402 36.073 29.811 1.00 10.76 117 LEU A CA 1
ATOM 712 C C . LEU A 1 90 ? 7.627 35.977 28.915 1.00 10.67 117 LEU A C 1
ATOM 713 O O . LEU A 1 90 ? 8.071 36.993 28.351 1.00 11.90 117 LEU A O 1
ATOM 718 N N . LEU A 1 91 ? 8.202 34.776 28.837 1.00 11.20 118 LEU A N 1
ATOM 719 C CA . LEU A 1 91 ? 9.361 34.542 27.977 1.00 11.55 118 LEU A CA 1
ATOM 720 C C . LEU A 1 91 ? 9.032 33.539 26.892 1.00 11.59 118 LEU A C 1
ATOM 721 O O . LEU A 1 91 ? 8.463 32.473 27.170 1.00 12.23 118 LEU A O 1
ATOM 726 N N . THR A 1 92 ? 9.402 33.870 25.655 1.00 11.75 119 THR A N 1
ATOM 727 C CA . THR A 1 92 ? 9.363 32.895 24.583 1.00 11.84 119 THR A CA 1
ATOM 728 C C . THR A 1 92 ? 10.758 32.326 24.392 1.00 11.33 119 THR A C 1
ATOM 729 O O . THR A 1 92 ? 11.711 33.069 24.088 1.00 12.23 119 THR A O 1
ATOM 733 N N . ALA A 1 93 ? 10.890 31.012 24.585 1.00 11.61 120 ALA A N 1
ATOM 734 C CA . ALA A 1 93 ? 12.165 30.329 24.350 1.00 11.92 120 ALA A CA 1
ATOM 735 C C . ALA A 1 93 ? 12.264 30.045 22.858 1.00 12.51 120 ALA A C 1
ATOM 736 O O . ALA A 1 93 ? 12.036 28.915 22.408 1.00 12.84 120 ALA A O 1
ATOM 738 N N . GLY A 1 94 ? 12.561 31.096 22.098 1.00 12.80 121 GLY A N 1
ATOM 739 C CA . GLY A 1 94 ? 12.467 31.065 20.650 1.00 13.38 121 GLY A CA 1
ATOM 740 C C . GLY A 1 94 ? 12.049 32.440 20.183 1.00 12.51 121 GLY A C 1
ATOM 741 O O . GLY A 1 94 ? 12.284 33.449 20.873 1.00 12.82 121 GLY A O 1
ATOM 742 N N . ILE A 1 95 ? 11.393 32.474 19.034 1.00 12.80 122 ILE A N 1
ATOM 743 C CA . ILE A 1 95 ? 10.950 33.710 18.427 1.00 14.18 122 ILE A CA 1
ATOM 744 C C . ILE A 1 95 ? 9.501 33.491 18.051 1.00 15.64 122 ILE A C 1
ATOM 745 O O . ILE A 1 95 ? 9.153 32.489 17.420 1.00 18.42 122 ILE A O 1
ATOM 750 N N A GLY A 1 96 ? 8.675 34.442 18.432 0.50 15.79 123 GLY A N 1
ATOM 751 N N B GLY A 1 96 ? 8.621 34.403 18.450 0.50 15.50 123 GLY A N 1
ATOM 752 C CA A GLY A 1 96 ? 7.268 34.340 18.180 0.50 13.35 123 GLY A CA 1
ATOM 753 C CA B GLY A 1 96 ? 7.224 34.341 18.042 0.50 13.21 123 GLY A CA 1
ATOM 754 C C A GLY A 1 96 ? 6.546 34.630 19.463 0.50 16.14 123 GLY A C 1
ATOM 755 C C B GLY A 1 96 ? 6.266 34.398 19.224 0.50 15.79 123 GLY A C 1
ATOM 756 O O A GLY A 1 96 ? 6.805 34.054 20.520 0.50 17.56 123 GLY A O 1
ATOM 757 O O B GLY A 1 96 ? 6.099 33.403 19.942 0.50 16.52 123 GLY A O 1
ATOM 758 N N . SER A 1 97 ? 5.624 35.560 19.395 1.00 17.36 124 SER A N 1
ATOM 759 C CA A SER A 1 97 ? 4.809 35.765 20.576 0.50 19.32 124 SER A CA 1
ATOM 760 C CA B SER A 1 97 ? 4.816 35.908 20.554 0.50 19.53 124 SER A CA 1
ATOM 761 C C . SER A 1 97 ? 3.347 36.044 20.190 1.00 19.61 124 SER A C 1
ATOM 762 O O . SER A 1 97 ? 2.585 36.690 20.912 1.00 21.90 124 SER A O 1
ATOM 767 N N . ASP A 1 98 ? 2.950 35.470 19.060 1.00 20.07 125 ASP A N 1
ATOM 768 C CA . ASP A 1 98 ? 1.584 35.608 18.555 1.00 21.34 125 ASP A CA 1
ATOM 769 C C . ASP A 1 98 ? 0.525 34.958 19.460 1.00 20.02 125 ASP A C 1
ATOM 770 O O . ASP A 1 98 ? -0.666 35.249 19.337 1.00 21.88 125 ASP A O 1
ATOM 775 N N . HIS A 1 99 ? 0.959 34.072 20.356 1.00 16.58 126 HIS A N 1
ATOM 776 C CA . HIS A 1 99 ? 0.065 33.400 21.307 1.00 15.67 126 HIS A CA 1
ATOM 777 C C . HIS A 1 99 ? -0.170 34.211 22.588 1.00 14.29 126 HIS A C 1
ATOM 778 O O . HIS A 1 99 ? -0.799 33.718 23.525 1.00 15.01 126 HIS A O 1
ATOM 785 N N . ILE A 1 100 ? 0.341 35.439 22.623 1.00 14.91 127 ILE A N 1
ATOM 786 C CA . ILE A 1 100 ? 0.195 36.325 23.771 1.00 14.74 127 ILE A CA 1
ATOM 787 C C . ILE A 1 100 ? -0.639 37.537 23.370 1.00 14.17 127 ILE A C 1
ATOM 788 O O . ILE A 1 100 ? -0.379 38.155 22.335 1.00 15.55 127 ILE A O 1
ATOM 793 N N . ASP A 1 101 ? -1.635 37.874 24.188 1.00 14.48 128 ASP A N 1
ATOM 794 C CA . ASP A 1 101 ? -2.379 39.118 24.023 1.00 14.55 128 ASP A CA 1
ATOM 795 C C . ASP A 1 101 ? -1.497 40.253 24.538 1.00 14.00 128 ASP A C 1
ATOM 796 O O . ASP A 1 101 ? -1.442 40.521 25.737 1.00 14.64 128 ASP A O 1
ATOM 801 N N . LEU A 1 102 ? -0.764 40.892 23.632 1.00 14.09 129 LEU A N 1
ATOM 802 C CA . LEU A 1 102 ? 0.257 41.862 24.035 1.00 14.88 129 LEU A CA 1
ATOM 803 C C . LEU A 1 102 ? -0.336 43.111 24.671 1.00 14.92 129 LEU A C 1
ATOM 804 O O . LEU A 1 102 ? 0.239 43.696 25.587 1.00 14.98 129 LEU A O 1
ATOM 809 N N . GLN A 1 103 ? -1.481 43.537 24.168 1.00 15.66 130 GLN A N 1
ATOM 810 C CA . GLN A 1 103 ? -2.163 44.693 24.730 1.00 16.76 130 GLN A CA 1
ATOM 811 C C . GLN A 1 103 ? -2.625 44.425 26.167 1.00 16.03 130 GLN A C 1
ATOM 812 O O . GLN A 1 103 ? -2.491 45.281 27.041 1.00 15.89 130 GLN A O 1
ATOM 818 N N . ALA A 1 104 ? -3.152 43.227 26.412 1.00 15.74 131 ALA A N 1
ATOM 819 C CA . ALA A 1 104 ? -3.547 42.839 27.766 1.00 15.68 131 ALA A CA 1
ATOM 820 C C . ALA A 1 104 ? -2.323 42.691 28.669 1.00 14.62 131 ALA A C 1
ATOM 821 O O . ALA A 1 104 ? -2.359 43.055 29.848 1.00 14.68 131 ALA A O 1
ATOM 823 N N . ALA A 1 105 ? -1.233 42.150 28.127 1.00 13.52 132 ALA A N 1
ATOM 824 C CA . ALA A 1 105 ? 0.006 42.051 28.897 1.00 13.50 132 ALA A CA 1
ATOM 825 C C . ALA A 1 105 ? 0.498 43.442 29.304 1.00 13.35 132 ALA A C 1
ATOM 826 O O . ALA A 1 105 ? 0.867 43.674 30.463 1.00 13.89 132 ALA A O 1
ATOM 828 N N . ALA A 1 106 ? 0.476 44.374 28.352 1.00 14.05 133 ALA A N 1
ATOM 829 C CA . ALA A 1 106 ? 0.901 45.742 28.618 1.00 14.79 133 ALA A CA 1
ATOM 830 C C . ALA A 1 106 ? 0.003 46.380 29.687 1.00 15.48 133 ALA A C 1
ATOM 831 O O . ALA A 1 106 ? 0.494 46.977 30.651 1.00 14.64 133 ALA A O 1
ATOM 833 N N . ALA A 1 107 ? -1.312 46.236 29.532 1.00 15.28 134 ALA A N 1
ATOM 834 C CA . ALA A 1 107 ? -2.261 46.812 30.484 1.00 16.86 134 ALA A CA 1
ATOM 835 C C . ALA A 1 107 ? -2.035 46.288 31.904 1.00 16.71 134 ALA A C 1
ATOM 836 O O . ALA A 1 107 ? -2.283 47.000 32.872 1.00 17.21 134 ALA A O 1
ATOM 838 N N . ALA A 1 108 ? -1.573 45.042 32.014 1.00 16.41 135 ALA A N 1
ATOM 839 C CA . ALA A 1 108 ? -1.338 44.399 33.308 1.00 15.29 135 ALA A CA 1
ATOM 840 C C . ALA A 1 108 ? 0.058 44.678 33.865 1.00 14.21 135 ALA A C 1
ATOM 841 O O . ALA A 1 108 ? 0.399 44.195 34.944 1.00 15.76 135 ALA A O 1
ATOM 843 N N . GLY A 1 109 ? 0.854 45.470 33.153 1.00 14.74 136 GLY A N 1
ATOM 844 C CA . GLY A 1 109 ? 2.179 45.840 33.624 1.00 15.11 136 GLY A CA 1
ATOM 845 C C . GLY A 1 109 ? 3.256 44.778 33.433 1.00 14.87 136 GLY A C 1
ATOM 846 O O . GLY A 1 109 ? 4.302 44.831 34.074 1.00 16.12 136 GLY A O 1
ATOM 847 N N . LEU A 1 110 ? 3.011 43.814 32.556 1.00 13.60 137 LEU A N 1
ATOM 848 C CA . LEU A 1 110 ? 3.929 42.696 32.390 1.00 12.83 137 LEU A CA 1
ATOM 849 C C . LEU A 1 110 ? 5.112 43.034 31.502 1.00 12.50 137 LEU A C 1
ATOM 850 O O . LEU A 1 110 ? 5.117 44.041 30.796 1.00 13.02 137 LEU A O 1
ATOM 855 N N . THR A 1 111 ? 6.111 42.165 31.549 1.00 12.30 138 THR A N 1
ATOM 856 C CA . THR A 1 111 ? 7.209 42.170 30.603 1.00 12.21 138 THR A CA 1
ATOM 857 C C . THR A 1 111 ? 7.067 40.937 29.720 1.00 11.82 138 THR A C 1
ATOM 858 O O . THR A 1 111 ? 6.779 39.846 30.220 1.00 12.24 138 THR A O 1
ATOM 862 N N . VAL A 1 112 ? 7.276 41.124 28.418 1.00 12.29 139 VAL A N 1
ATOM 863 C CA . VAL A 1 112 ? 7.217 40.046 27.440 1.00 11.58 139 VAL A CA 1
ATOM 864 C C . VAL A 1 112 ? 8.501 40.129 26.616 1.00 11.19 139 VAL A C 1
ATOM 865 O O . VAL A 1 112 ? 8.812 41.207 26.068 1.00 11.74 139 VAL A O 1
ATOM 869 N N . ALA A 1 113 ? 9.239 39.023 26.505 1.00 11.51 140 ALA A N 1
ATOM 870 C CA . ALA A 1 113 ? 10.502 39.065 25.770 1.00 11.42 140 ALA A CA 1
ATOM 871 C C . ALA A 1 113 ? 10.754 37.746 25.042 1.00 11.02 140 ALA A C 1
ATOM 872 O O . ALA A 1 113 ? 10.184 36.705 25.412 1.00 12.02 140 ALA A O 1
ATOM 874 N N . GLU A 1 114 ? 11.595 37.791 24.005 1.00 11.30 141 GLU A N 1
ATOM 875 C CA . GLU A 1 114 ? 11.966 36.600 23.251 1.00 11.61 141 GLU A CA 1
ATOM 876 C C . GLU A 1 114 ? 13.432 36.661 22.857 1.00 11.57 141 GLU A C 1
ATOM 877 O O . GLU A 1 114 ? 14.102 37.684 23.071 1.00 11.92 141 GLU A O 1
ATOM 883 N N . VAL A 1 115 ? 13.919 35.572 22.270 1.00 11.59 142 VAL A N 1
ATOM 884 C CA . VAL A 1 115 ? 15.348 35.434 21.999 1.00 12.20 142 VAL A CA 1
ATOM 885 C C . VAL A 1 115 ? 15.642 35.910 20.565 1.00 12.79 142 VAL A C 1
ATOM 886 O O . VAL A 1 115 ? 15.875 35.131 19.632 1.00 13.67 142 VAL A O 1
ATOM 890 N N . THR A 1 116 ? 15.620 37.218 20.397 1.00 13.51 143 THR A N 1
ATOM 891 C CA . THR A 1 116 ? 15.726 37.832 19.076 1.00 14.51 143 THR A CA 1
ATOM 892 C C . THR A 1 116 ? 16.963 37.383 18.309 1.00 15.11 143 THR A C 1
ATOM 893 O O . THR A 1 116 ? 18.062 37.316 18.859 1.00 18.15 143 THR A O 1
ATOM 897 N N . GLY A 1 117 ? 16.761 37.039 17.039 1.00 16.41 144 GLY A N 1
ATOM 898 C CA . GLY A 1 117 ? 17.856 36.808 16.116 1.00 18.80 144 GLY A CA 1
ATOM 899 C C . GLY A 1 117 ? 18.460 35.420 16.158 1.00 18.33 144 GLY A C 1
ATOM 900 O O . GLY A 1 117 ? 19.351 35.125 15.371 1.00 21.66 144 GLY A O 1
ATOM 901 N N . SER A 1 118 ? 17.968 34.553 17.038 1.00 16.75 145 SER A N 1
ATOM 902 C CA . SER A 1 118 ? 18.615 33.268 17.282 1.00 16.64 145 SER A CA 1
ATOM 903 C C . SER A 1 118 ? 18.323 32.161 16.253 1.00 16.36 145 SER A C 1
ATOM 904 O O . SER A 1 118 ? 18.911 31.087 16.327 1.00 17.62 145 SER A O 1
ATOM 907 N N . ASN A 1 119 ? 17.427 32.411 15.302 1.00 15.48 146 ASN A N 1
ATOM 908 C CA . ASN A 1 119 ? 17.112 31.407 14.283 1.00 15.62 146 ASN A CA 1
ATOM 909 C C . ASN A 1 119 ? 17.652 31.728 12.895 1.00 15.30 146 ASN A C 1
ATOM 910 O O . ASN A 1 119 ? 17.431 30.960 11.960 1.00 15.51 146 ASN A O 1
ATOM 915 N N . VAL A 1 120 ? 18.318 32.870 12.732 1.00 16.20 147 VAL A N 1
ATOM 916 C CA . VAL A 1 120 ? 18.560 33.383 11.385 1.00 16.66 147 VAL A CA 1
ATOM 917 C C . VAL A 1 120 ? 19.501 32.504 10.545 1.00 16.20 147 VAL A C 1
ATOM 918 O O . VAL A 1 120 ? 19.232 32.283 9.366 1.00 16.02 147 VAL A O 1
ATOM 922 N N . VAL A 1 121 ? 20.583 31.995 11.126 1.00 15.59 148 VAL A N 1
ATOM 923 C CA . VAL A 1 121 ? 21.488 31.134 10.360 1.00 15.13 148 VAL A CA 1
ATOM 924 C C . VAL A 1 121 ? 20.759 29.849 9.973 1.00 14.03 148 VAL A C 1
ATOM 925 O O . VAL A 1 121 ? 20.909 29.343 8.859 1.00 14.19 148 VAL A O 1
ATOM 929 N N . SER A 1 122 ? 19.972 29.319 10.902 1.00 13.87 149 SER A N 1
ATOM 930 C CA . SER A 1 122 ? 19.254 28.069 10.684 1.00 13.84 149 SER A CA 1
ATOM 931 C C . SER A 1 122 ? 18.349 28.188 9.470 1.00 13.30 149 SER A C 1
ATOM 932 O O . SER A 1 122 ? 18.328 27.313 8.604 1.00 13.53 149 SER A O 1
ATOM 935 N N . VAL A 1 123 ? 17.585 29.270 9.416 1.00 13.85 150 VAL A N 1
ATOM 936 C CA . VAL A 1 123 ? 16.655 29.448 8.300 1.00 14.25 150 VAL A CA 1
ATOM 937 C C . VAL A 1 123 ? 17.395 29.678 6.976 1.00 13.93 150 VAL A C 1
ATOM 938 O O . VAL A 1 123 ? 17.012 29.125 5.944 1.00 14.55 150 VAL A O 1
ATOM 942 N N . ALA A 1 124 ? 18.460 30.475 7.010 1.00 13.54 151 ALA A N 1
ATOM 943 C CA . ALA A 1 124 ? 19.258 30.728 5.807 1.00 13.69 151 ALA A CA 1
ATOM 944 C C . ALA A 1 124 ? 19.839 29.431 5.226 1.00 13.72 151 ALA A C 1
ATOM 945 O O . ALA A 1 124 ? 19.786 29.194 4.018 1.00 13.59 151 ALA A O 1
ATOM 947 N N . GLU A 1 125 ? 20.406 28.595 6.090 1.00 12.76 152 GLU A N 1
ATOM 948 C CA . GLU A 1 125 ? 20.927 27.307 5.651 1.00 12.75 152 GLU A CA 1
ATOM 949 C C . GLU A 1 125 ? 19.833 26.471 5.011 1.00 12.40 152 GLU A C 1
ATOM 950 O O . GLU A 1 125 ? 20.041 25.810 3.999 1.00 12.53 152 GLU A O 1
ATOM 956 N N . ASP A 1 126 ? 18.666 26.471 5.649 1.00 11.89 153 ASP A N 1
ATOM 957 C CA . ASP A 1 126 ? 17.570 25.635 5.193 1.00 12.25 153 ASP A CA 1
ATOM 958 C C . ASP A 1 126 ? 17.112 26.110 3.816 1.00 13.12 153 ASP A C 1
ATOM 959 O O . ASP A 1 126 ? 16.790 25.301 2.948 1.00 13.43 153 ASP A O 1
ATOM 964 N N . GLU A 1 127 ? 17.085 27.424 3.601 1.00 13.26 154 GLU A N 1
ATOM 965 C CA . GLU A 1 127 ? 16.718 27.942 2.286 1.00 13.26 154 GLU A CA 1
ATOM 966 C C . GLU A 1 127 ? 17.717 27.498 1.217 1.00 13.14 154 GLU A C 1
ATOM 967 O O . GLU A 1 127 ? 17.328 27.063 0.129 1.00 13.88 154 GLU A O 1
ATOM 973 N N . LEU A 1 128 ? 19.013 27.576 1.525 1.00 12.66 155 LEU A N 1
ATOM 974 C CA . LEU A 1 128 ? 20.036 27.193 0.561 1.00 13.86 155 LEU A CA 1
ATOM 975 C C . LEU A 1 128 ? 19.906 25.706 0.212 1.00 13.02 155 LEU A C 1
ATOM 976 O O . LEU A 1 128 ? 19.950 25.313 -0.962 1.00 12.71 155 LEU A O 1
ATOM 985 N N . MET A 1 129 ? 19.710 24.883 1.237 1.00 12.25 156 MET A N 1
ATOM 986 C CA . MET A 1 129 ? 19.480 23.468 1.031 1.00 12.74 156 MET A CA 1
ATOM 987 C C . MET A 1 129 ? 18.346 23.232 0.025 1.00 12.34 156 MET A C 1
ATOM 988 O O . MET A 1 129 ? 18.466 22.404 -0.877 1.00 12.70 156 MET A O 1
ATOM 993 N N . ARG A 1 130 ? 17.222 23.921 0.210 1.00 12.72 157 ARG A N 1
ATOM 994 C CA . ARG A 1 130 ? 16.057 23.735 -0.651 1.00 13.29 157 ARG A CA 1
ATOM 995 C C . ARG A 1 130 ? 16.291 24.207 -2.083 1.00 12.62 157 ARG A C 1
ATOM 996 O O . ARG A 1 130 ? 15.786 23.598 -3.033 1.00 13.96 157 ARG A O 1
ATOM 1004 N N . ILE A 1 131 ? 17.069 25.273 -2.248 1.00 12.87 158 ILE A N 1
ATOM 1005 C CA . ILE A 1 131 ? 17.450 25.722 -3.579 1.00 13.12 158 ILE A CA 1
ATOM 1006 C C . ILE A 1 131 ? 18.154 24.581 -4.312 1.00 13.00 158 ILE A C 1
ATOM 1007 O O . ILE A 1 131 ? 17.830 24.276 -5.457 1.00 13.71 158 ILE A O 1
ATOM 1012 N N . LEU A 1 132 ? 19.117 23.942 -3.658 1.00 12.58 159 LEU A N 1
ATOM 1013 C CA . LEU A 1 132 ? 19.804 22.807 -4.258 1.00 13.36 159 LEU A CA 1
ATOM 1014 C C . LEU A 1 132 ? 18.877 21.608 -4.488 1.00 13.00 159 LEU A C 1
ATOM 1015 O O . LEU A 1 132 ? 18.916 20.995 -5.556 1.00 13.28 159 LEU A O 1
ATOM 1020 N N . ILE A 1 133 ? 18.054 21.265 -3.493 1.00 13.46 160 ILE A N 1
ATOM 1021 C CA . ILE A 1 133 ? 17.133 20.143 -3.641 1.00 14.11 160 ILE A CA 1
ATOM 1022 C C . ILE A 1 133 ? 16.252 20.309 -4.888 1.00 14.16 160 ILE A C 1
ATOM 1023 O O . ILE A 1 133 ? 16.084 19.376 -5.677 1.00 15.60 160 ILE A O 1
ATOM 1028 N N . LEU A 1 134 ? 15.710 21.506 -5.073 1.00 13.91 161 LEU A N 1
ATOM 1029 C CA . LEU A 1 134 ? 14.843 21.742 -6.216 1.00 14.72 161 LEU A CA 1
ATOM 1030 C C . LEU A 1 134 ? 15.649 21.794 -7.519 1.00 14.39 161 LEU A C 1
ATOM 1031 O O . LEU A 1 134 ? 15.289 21.153 -8.512 1.00 16.18 161 LEU A O 1
ATOM 1036 N N . MET A 1 135 ? 16.747 22.537 -7.521 1.00 13.79 162 MET A N 1
ATOM 1037 C CA . MET A 1 135 ? 17.509 22.741 -8.762 1.00 14.55 162 MET A CA 1
ATOM 1038 C C . MET A 1 135 ? 18.089 21.433 -9.288 1.00 13.97 162 MET A C 1
ATOM 1039 O O . MET A 1 135 ? 18.005 21.141 -10.488 1.00 14.48 162 MET A O 1
ATOM 1044 N N . ARG A 1 136 ? 18.650 20.643 -8.380 1.00 13.33 163 ARG A N 1
ATOM 1045 C CA . ARG A 1 136 ? 19.325 19.391 -8.706 1.00 13.59 163 ARG A CA 1
ATOM 1046 C C . ARG A 1 136 ? 18.365 18.185 -8.739 1.00 14.22 163 ARG A C 1
ATOM 1047 O O . ARG A 1 136 ? 18.762 17.069 -9.073 1.00 15.81 163 ARG A O 1
ATOM 1055 N N . ASN A 1 137 ? 17.096 18.420 -8.405 1.00 15.45 164 ASN A N 1
ATOM 1056 C CA . ASN A 1 137 ? 16.046 17.399 -8.547 1.00 15.87 164 ASN A CA 1
ATOM 1057 C C . ASN A 1 137 ? 16.259 16.182 -7.645 1.00 16.24 164 ASN A C 1
ATOM 1058 O O . ASN A 1 137 ? 16.112 15.040 -8.084 1.00 18.10 164 ASN A O 1
ATOM 1063 N N . PHE A 1 138 ? 16.604 16.433 -6.383 1.00 16.12 165 PHE A N 1
ATOM 1064 C CA . PHE A 1 138 ? 16.847 15.359 -5.426 1.00 16.02 165 PHE A CA 1
ATOM 1065 C C . PHE A 1 138 ? 15.619 14.480 -5.149 1.00 16.06 165 PHE A C 1
ATOM 1066 O O . PHE A 1 138 ? 15.724 13.251 -5.071 1.00 17.04 165 PHE A O 1
ATOM 1074 N N . VAL A 1 139 ? 14.455 15.092 -4.981 1.00 17.37 166 VAL A N 1
ATOM 1075 C CA . VAL A 1 139 ? 13.300 14.342 -4.488 1.00 19.04 166 VAL A CA 1
ATOM 1076 C C . VAL A 1 139 ? 12.877 13.174 -5.401 1.00 19.30 166 VAL A C 1
ATOM 1077 O O . VAL A 1 139 ? 12.691 12.065 -4.916 1.00 20.52 166 VAL A O 1
ATOM 1081 N N . PRO A 1 140 ? 12.753 13.404 -6.727 1.00 19.96 167 PRO A N 1
ATOM 1082 C CA . PRO A 1 140 ? 12.396 12.255 -7.576 1.00 20.54 167 PRO A CA 1
ATOM 1083 C C . PRO A 1 140 ? 13.440 11.142 -7.511 1.00 20.50 167 PRO A C 1
ATOM 1084 O O . PRO A 1 140 ? 13.092 9.964 -7.610 1.00 22.61 167 PRO A O 1
ATOM 1088 N N . GLY A 1 141 ? 14.709 11.503 -7.343 1.00 20.61 168 GLY A N 1
ATOM 1089 C CA . GLY A 1 141 ? 15.749 10.506 -7.174 1.00 20.59 168 GLY A CA 1
ATOM 1090 C C . GLY A 1 141 ? 15.554 9.693 -5.911 1.00 20.63 168 GLY A C 1
ATOM 1091 O O . GLY A 1 141 ? 15.581 8.462 -5.929 1.00 21.14 168 GLY A O 1
ATOM 1092 N N . TYR A 1 142 ? 15.366 10.392 -4.797 1.00 19.94 169 TYR A N 1
ATOM 1093 C CA . TYR A 1 142 ? 15.140 9.718 -3.532 1.00 20.98 169 TYR A CA 1
ATOM 1094 C C . TYR A 1 142 ? 13.930 8.780 -3.629 1.00 22.33 169 TYR A C 1
ATOM 1095 O O . TYR A 1 142 ? 13.961 7.646 -3.145 1.00 23.63 169 TYR A O 1
ATOM 1104 N N . ASN A 1 143 ? 12.865 9.245 -4.270 1.00 22.92 170 ASN A N 1
ATOM 1105 C CA . ASN A 1 143 ? 11.646 8.452 -4.354 1.00 24.51 170 ASN A CA 1
ATOM 1106 C C . ASN A 1 143 ? 11.806 7.178 -5.184 1.00 25.04 170 ASN A C 1
ATOM 1107 O O . ASN A 1 143 ? 11.158 6.172 -4.895 1.00 26.04 170 ASN A O 1
ATOM 1112 N N . GLN A 1 144 ? 12.673 7.215 -6.196 1.00 25.47 171 GLN A N 1
ATOM 1113 C CA . GLN A 1 144 ? 12.985 6.017 -6.977 1.00 25.36 171 GLN A CA 1
ATOM 1114 C C . GLN A 1 144 ? 13.682 4.963 -6.125 1.00 25.62 171 GLN A C 1
ATOM 1115 O O . GLN A 1 144 ? 13.412 3.766 -6.254 1.00 24.79 171 GLN A O 1
ATOM 1121 N N . VAL A 1 145 ? 14.601 5.413 -5.276 1.00 27.03 172 VAL A N 1
ATOM 1122 C CA . VAL A 1 145 ? 15.388 4.517 -4.445 1.00 26.46 172 VAL A CA 1
ATOM 1123 C C . VAL A 1 145 ? 14.441 3.668 -3.619 1.00 27.75 172 VAL A C 1
ATOM 1124 O O . VAL A 1 145 ? 14.502 2.439 -3.628 1.00 26.67 172 VAL A O 1
ATOM 1128 N N . VAL A 1 146 ? 13.544 4.349 -2.921 1.00 29.42 173 VAL A N 1
ATOM 1129 C CA . VAL A 1 146 ? 12.592 3.704 -2.034 1.00 31.36 173 VAL A CA 1
ATOM 1130 C C . VAL A 1 146 ? 11.654 2.732 -2.761 1.00 32.81 173 VAL A C 1
ATOM 1131 O O . VAL A 1 146 ? 11.199 1.742 -2.187 1.00 33.89 173 VAL A O 1
ATOM 1135 N N . LYS A 1 147 ? 11.377 3.019 -4.028 1.00 31.58 174 LYS A N 1
ATOM 1136 C CA . LYS A 1 147 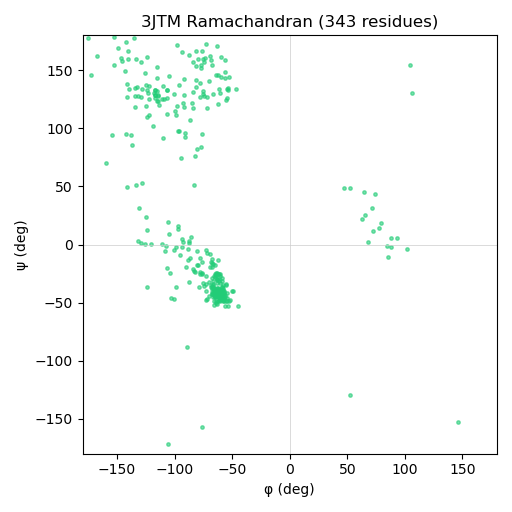? 10.428 2.236 -4.817 1.00 31.81 174 LYS A CA 1
ATOM 1137 C C . LYS A 1 147 ? 11.080 1.118 -5.638 1.00 31.89 174 LYS A C 1
ATOM 1138 O O . LYS A 1 147 ? 10.407 0.431 -6.401 1.00 33.21 174 LYS A O 1
ATOM 1144 N N . GLY A 1 148 ? 12.386 0.933 -5.472 1.00 30.64 175 GLY A N 1
ATOM 1145 C CA . GLY A 1 148 ? 13.107 -0.129 -6.156 1.00 30.46 175 GLY A CA 1
ATOM 1146 C C . GLY A 1 148 ? 13.403 0.182 -7.614 1.00 30.41 175 GLY A C 1
ATOM 1147 O O . GLY A 1 148 ? 13.782 -0.699 -8.387 1.00 31.70 175 GLY A O 1
ATOM 1148 N N . GLU A 1 149 ? 13.249 1.448 -7.982 1.00 28.76 176 GLU A N 1
ATOM 1149 C CA . GLU A 1 149 ? 13.404 1.876 -9.365 1.00 27.65 176 GLU A CA 1
ATOM 1150 C C . GLU A 1 149 ? 14.809 2.372 -9.709 1.00 26.72 176 GLU A C 1
ATOM 1151 O O . GLU A 1 149 ? 15.623 2.674 -8.827 1.00 27.18 176 GLU A O 1
ATOM 1157 N N . TRP A 1 150 ? 15.071 2.483 -11.009 1.00 26.62 177 TRP A N 1
ATOM 1158 C CA . TRP A 1 150 ? 16.305 3.074 -11.513 1.00 26.22 177 TRP A CA 1
ATOM 1159 C C . TRP A 1 150 ? 16.041 3.616 -12.913 1.00 26.25 177 TRP A C 1
ATOM 1160 O O . TRP A 1 150 ? 16.108 2.885 -13.908 1.00 27.03 177 TRP A O 1
ATOM 1171 N N . ASN A 1 151 ? 15.717 4.902 -12.965 1.00 25.53 178 ASN A N 1
ATOM 1172 C CA . ASN A 1 151 ? 15.300 5.570 -14.190 1.00 26.57 178 ASN A CA 1
ATOM 1173 C C . ASN A 1 151 ? 15.993 6.931 -14.253 1.00 25.25 178 ASN A C 1
ATOM 1174 O O . ASN A 1 151 ? 15.457 7.950 -13.807 1.00 24.79 178 ASN A O 1
ATOM 1179 N N . VAL A 1 152 ? 17.211 6.933 -14.781 1.00 24.57 179 VAL A N 1
ATOM 1180 C CA . VAL A 1 152 ? 18.019 8.148 -14.843 1.00 24.27 179 VAL A CA 1
ATOM 1181 C C . VAL A 1 152 ? 17.329 9.270 -15.630 1.00 23.30 179 VAL A C 1
ATOM 1182 O O . VAL A 1 152 ? 17.311 10.420 -15.194 1.00 23.01 179 VAL A O 1
ATOM 1186 N N . ALA A 1 153 ? 16.756 8.937 -16.782 1.00 23.14 180 ALA A N 1
ATOM 1187 C CA . ALA A 1 153 ? 16.145 9.952 -17.632 1.00 23.86 180 ALA A CA 1
ATOM 1188 C C . ALA A 1 153 ? 15.030 10.700 -16.906 1.00 23.37 180 ALA A C 1
ATOM 1189 O O . ALA A 1 153 ? 14.874 11.911 -17.076 1.00 24.15 180 ALA A O 1
ATOM 1191 N N . GLY A 1 154 ? 14.275 9.981 -16.076 1.00 22.73 181 GLY A N 1
ATOM 1192 C CA . GLY A 1 154 ? 13.158 10.571 -15.368 1.00 23.32 181 GLY A CA 1
ATOM 1193 C C . GLY A 1 154 ? 13.596 11.576 -14.317 1.00 22.24 181 GLY A C 1
ATOM 1194 O O . GLY A 1 154 ? 12.783 12.363 -13.829 1.00 24.13 181 GLY A O 1
ATOM 1195 N N . ILE A 1 155 ? 14.880 11.551 -13.963 1.00 20.61 182 ILE A N 1
ATOM 1196 C CA . ILE A 1 155 ? 15.437 12.531 -13.031 1.00 20.18 182 ILE A CA 1
ATOM 1197 C C . ILE A 1 155 ? 16.185 13.621 -13.790 1.00 19.22 182 ILE A C 1
ATOM 1198 O O . ILE A 1 155 ? 16.011 14.809 -13.518 1.00 19.01 182 ILE A O 1
ATOM 1203 N N . ALA A 1 156 ? 17.019 13.212 -14.742 1.00 18.65 183 ALA A N 1
ATOM 1204 C CA . ALA A 1 156 ? 17.920 14.144 -15.427 1.00 17.54 183 ALA A CA 1
ATOM 1205 C C . ALA A 1 156 ? 17.186 15.250 -16.191 1.00 17.05 183 ALA A C 1
ATOM 1206 O O . ALA A 1 156 ? 17.703 16.349 -16.324 1.00 17.79 183 ALA A O 1
ATOM 1208 N N . TYR A 1 157 ? 15.990 14.962 -16.702 1.00 18.34 184 TYR A N 1
ATOM 1209 C CA . TYR A 1 157 ? 15.327 15.920 -17.585 1.00 19.01 184 TYR A CA 1
ATOM 1210 C C . TYR A 1 157 ? 14.900 17.194 -16.854 1.00 19.53 184 TYR A C 1
ATOM 1211 O O . TYR A 1 157 ? 14.616 18.212 -17.487 1.00 20.48 184 TYR A O 1
ATOM 1220 N N . ARG A 1 158 ? 14.867 17.136 -15.524 1.00 18.87 185 ARG A N 1
ATOM 1221 C CA . ARG A 1 158 ? 14.580 18.322 -14.726 1.00 19.78 185 ARG A CA 1
ATOM 1222 C C . ARG A 1 158 ? 15.677 18.607 -13.697 1.00 18.62 185 ARG A C 1
ATOM 1223 O O . ARG A 1 158 ? 15.412 19.235 -12.665 1.00 19.58 185 ARG A O 1
ATOM 1231 N N . ALA A 1 159 ? 16.892 18.125 -13.954 1.00 17.02 186 ALA A N 1
ATOM 1232 C CA . ALA A 1 159 ? 18.023 18.333 -13.043 1.00 15.78 186 ALA A CA 1
ATOM 1233 C C . ALA A 1 159 ? 19.053 19.276 -13.669 1.00 15.07 186 ALA A C 1
ATOM 1234 O O . ALA A 1 159 ? 19.505 19.039 -14.789 1.00 15.11 186 ALA A O 1
ATOM 1236 N N . TYR A 1 160 ? 19.381 20.344 -12.940 1.00 15.01 187 TYR A N 1
ATOM 1237 C CA . TYR A 1 160 ? 20.321 21.369 -13.377 1.00 14.55 187 TYR A CA 1
ATOM 1238 C C . TYR A 1 160 ? 21.370 21.608 -12.301 1.00 14.24 187 TYR A C 1
ATOM 1239 O O . TYR A 1 160 ? 21.133 21.320 -11.123 1.00 13.93 187 TYR A O 1
ATOM 1248 N N . ASP A 1 161 ? 22.526 22.138 -12.696 1.00 13.62 188 ASP A N 1
ATOM 1249 C CA . ASP A 1 161 ? 23.460 22.690 -11.722 1.00 13.35 188 ASP A CA 1
ATOM 1250 C C . ASP A 1 161 ? 22.959 24.061 -11.258 1.00 13.31 188 ASP A C 1
ATOM 1251 O O . ASP A 1 161 ? 22.305 24.795 -12.011 1.00 14.59 188 ASP A O 1
ATOM 1256 N N . LEU A 1 162 ? 23.311 24.426 -10.033 1.00 12.75 189 LEU A N 1
ATOM 1257 C CA . LEU A 1 162 ? 22.999 25.752 -9.525 1.00 13.57 189 LEU A CA 1
ATOM 1258 C C . LEU A 1 162 ? 23.868 26.854 -10.160 1.00 13.87 189 LEU A C 1
ATOM 1259 O O . LEU A 1 162 ? 23.417 27.997 -10.363 1.00 15.49 189 LEU A O 1
ATOM 1264 N N . GLU A 1 163 ? 25.112 26.507 -10.471 1.00 14.49 190 GLU A N 1
ATOM 1265 C CA . GLU A 1 163 ? 26.025 27.420 -11.138 1.00 14.92 190 GLU A CA 1
ATOM 1266 C C . GLU A 1 163 ? 25.344 28.097 -12.332 1.00 15.90 190 GLU A C 1
ATOM 1267 O O . GLU A 1 163 ? 24.691 27.436 -13.142 1.00 16.24 190 GLU A O 1
ATOM 1273 N N . GLY A 1 164 ? 25.500 29.414 -12.444 1.00 16.80 191 GLY A N 1
ATOM 1274 C CA . GLY A 1 164 ? 25.028 30.143 -13.614 1.00 18.76 191 GLY A CA 1
ATOM 1275 C C . GLY A 1 164 ? 23.565 30.569 -13.566 1.00 18.98 191 GLY A C 1
ATOM 1276 O O . GLY A 1 164 ? 23.126 31.376 -14.387 1.00 21.43 191 GLY A O 1
ATOM 1277 N N . LYS A 1 165 ? 22.808 30.058 -12.594 1.00 18.29 192 LYS A N 1
ATOM 1278 C CA . LYS A 1 165 ? 21.377 30.352 -12.514 1.00 17.88 192 LYS A CA 1
ATOM 1279 C C . LYS A 1 165 ? 21.100 31.702 -11.862 1.00 19.26 192 LYS A C 1
ATOM 1280 O O . LYS A 1 165 ? 21.899 32.196 -11.065 1.00 19.69 192 LYS A O 1
ATOM 1286 N N . THR A 1 166 ? 19.963 32.294 -12.208 1.00 19.68 193 THR A N 1
ATOM 1287 C CA . THR A 1 166 ? 19.549 33.548 -11.599 1.00 20.18 193 THR A CA 1
ATOM 1288 C C . THR A 1 166 ? 18.667 33.261 -10.384 1.00 20.27 193 THR A C 1
ATOM 1289 O O . THR A 1 166 ? 17.606 32.638 -10.501 1.00 21.20 193 THR A O 1
ATOM 1293 N N . ILE A 1 167 ? 19.137 33.690 -9.214 1.00 20.13 194 ILE A N 1
ATOM 1294 C CA . ILE A 1 167 ? 18.439 33.471 -7.949 1.00 20.31 194 ILE A CA 1
ATOM 1295 C C . ILE A 1 167 ? 18.070 34.834 -7.403 1.00 21.54 194 ILE A C 1
ATOM 1296 O O . ILE A 1 167 ? 18.937 35.702 -7.272 1.00 21.98 194 ILE A O 1
ATOM 1302 N N . GLY A 1 168 ? 16.791 35.031 -7.099 1.00 21.07 195 GLY A N 1
ATOM 1303 C CA . GLY A 1 168 ? 16.334 36.273 -6.501 1.00 21.42 195 GLY A CA 1
ATOM 1304 C C . GLY A 1 168 ? 15.740 36.052 -5.120 1.00 20.99 195 GLY A C 1
ATOM 1305 O O . GLY A 1 168 ? 14.908 35.159 -4.926 1.00 22.38 195 GLY A O 1
ATOM 1306 N N . THR A 1 169 ? 16.178 36.837 -4.143 1.00 21.34 196 THR A N 1
ATOM 1307 C CA . THR A 1 169 ? 15.514 36.819 -2.847 1.00 21.31 196 THR A CA 1
ATOM 1308 C C . THR A 1 169 ? 14.576 38.028 -2.724 1.00 22.14 196 THR A C 1
ATOM 1309 O O . THR A 1 169 ? 14.948 39.179 -3.022 1.00 22.73 196 THR A O 1
ATOM 1313 N N . VAL A 1 170 ? 13.336 37.743 -2.338 1.00 22.34 197 VAL A N 1
ATOM 1314 C CA . VAL A 1 170 ? 12.325 38.766 -2.117 1.00 23.72 197 VAL A CA 1
ATOM 1315 C C . VAL A 1 170 ? 12.448 39.115 -0.645 1.00 23.09 197 VAL A C 1
ATOM 1316 O O . VAL A 1 170 ? 11.909 38.420 0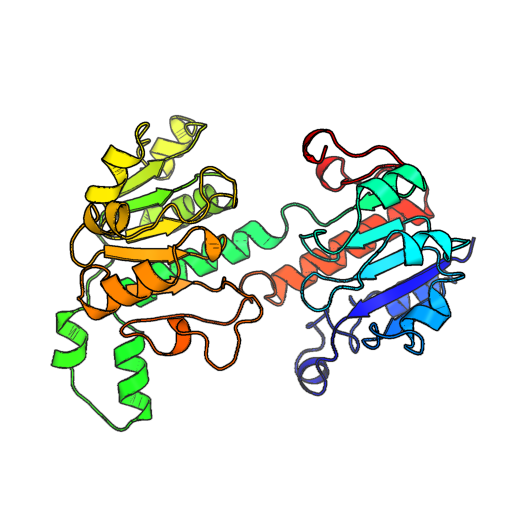.226 1.00 22.86 197 VAL A O 1
ATOM 1320 N N . GLY A 1 171 ? 13.195 40.177 -0.366 1.00 24.14 198 GLY A N 1
ATOM 1321 C CA . GLY A 1 171 ? 13.593 40.493 0.991 1.00 23.97 198 GLY A CA 1
ATOM 1322 C C . GLY A 1 171 ? 15.064 40.194 1.234 1.00 24.22 198 GLY A C 1
ATOM 1323 O O . GLY A 1 171 ? 15.558 39.109 0.905 1.00 24.02 198 GLY A O 1
ATOM 1324 N N . ALA A 1 172 ? 15.772 41.168 1.795 1.00 24.28 199 ALA A N 1
ATOM 1325 C CA . ALA A 1 172 ? 17.181 41.014 2.149 1.00 24.36 199 ALA A CA 1
ATOM 1326 C C . ALA A 1 172 ? 17.440 41.536 3.561 1.00 26.01 199 ALA A C 1
ATOM 1327 O O . ALA A 1 172 ? 18.335 42.359 3.784 1.00 26.69 199 ALA A O 1
ATOM 1329 N N . GLY A 1 173 ? 16.632 41.061 4.504 1.00 24.07 200 GLY A N 1
ATOM 1330 C CA . GLY A 1 173 ? 16.898 41.265 5.916 1.00 23.81 200 GLY A CA 1
ATOM 1331 C C . GLY A 1 173 ? 18.004 40.324 6.369 1.00 21.94 200 GLY A C 1
ATOM 1332 O O . GLY A 1 173 ? 18.798 39.845 5.567 1.00 22.19 200 GLY A O 1
ATOM 1333 N N . ARG A 1 174 ? 18.064 40.039 7.659 1.00 21.68 201 ARG A N 1
ATOM 1334 C CA . ARG A 1 174 ? 19.134 39.210 8.190 1.00 21.35 201 ARG A CA 1
ATOM 1335 C C . ARG A 1 174 ? 19.233 37.861 7.492 1.00 19.90 201 ARG A C 1
ATOM 1336 O O . ARG A 1 174 ? 20.312 37.437 7.095 1.00 21.08 201 ARG A O 1
ATOM 1349 N N . ILE A 1 175 ? 18.101 37.183 7.362 1.00 19.90 202 ILE A N 1
ATOM 1350 C CA . ILE A 1 175 ? 18.084 35.863 6.754 1.00 19.20 202 ILE A CA 1
ATOM 1351 C C . ILE A 1 175 ? 18.509 35.930 5.284 1.00 18.14 202 ILE A C 1
ATOM 1352 O O . ILE A 1 175 ? 19.373 35.164 4.850 1.00 17.64 202 ILE A O 1
ATOM 1357 N N . GLY A 1 176 ? 17.929 36.854 4.520 1.00 18.63 203 GLY A N 1
ATOM 1358 C CA . GLY A 1 176 ? 18.284 36.991 3.120 1.00 18.43 203 GLY A CA 1
ATOM 1359 C C . GLY A 1 176 ? 19.751 37.288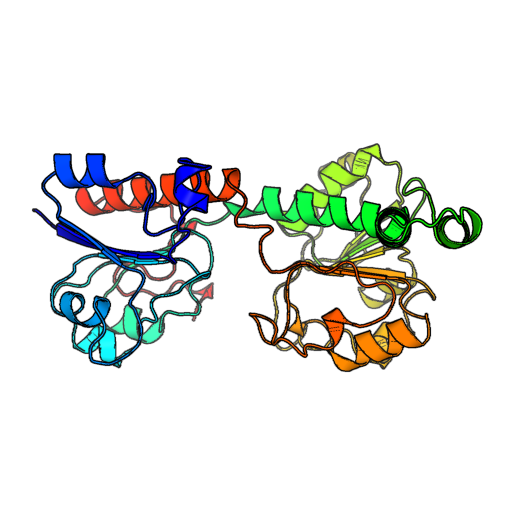 2.902 1.00 19.08 203 GLY A C 1
ATOM 1360 O O . GLY A 1 176 ? 20.367 36.779 1.962 1.00 19.43 203 GLY A O 1
ATOM 1361 N N . LYS A 1 177 ? 20.322 38.123 3.759 1.00 19.46 204 LYS A N 1
ATOM 1362 C CA . LYS A 1 177 ? 21.741 38.446 3.655 1.00 20.46 204 LYS A CA 1
ATOM 1363 C C . LYS A 1 177 ? 22.664 37.240 3.926 1.00 19.90 204 LYS A C 1
ATOM 1364 O O . LYS A 1 177 ? 23.636 37.017 3.198 1.00 19.64 204 LYS A O 1
ATOM 1370 N N . LEU A 1 178 ? 22.345 36.462 4.958 1.00 18.76 205 LEU A N 1
ATOM 1371 C CA . LEU A 1 178 ? 23.080 35.234 5.258 1.00 17.42 205 LEU A CA 1
ATOM 1372 C C . LEU A 1 178 ? 22.966 34.249 4.095 1.00 16.57 205 LEU A C 1
ATOM 1373 O O . LEU A 1 178 ? 23.926 33.538 3.759 1.00 16.89 205 LEU A O 1
ATOM 1378 N N . LEU A 1 179 ? 21.787 34.201 3.482 1.00 16.56 206 LEU A N 1
ATOM 1379 C CA . LEU A 1 179 ? 21.591 33.366 2.304 1.00 16.08 206 LEU A CA 1
ATOM 1380 C C . LEU A 1 179 ? 22.516 33.783 1.158 1.00 16.77 206 LEU A C 1
ATOM 1381 O O . LEU A 1 179 ? 23.205 32.948 0.566 1.00 16.52 206 LEU A O 1
ATOM 1386 N N . LEU A 1 180 ? 22.539 35.081 0.875 1.00 18.04 207 LEU A N 1
ATOM 1387 C CA . LEU A 1 180 ? 23.327 35.595 -0.230 1.00 18.89 207 LEU A CA 1
ATOM 1388 C C . LEU A 1 180 ? 24.817 35.312 -0.010 1.00 19.12 207 LEU A C 1
ATOM 1389 O O . LEU A 1 180 ? 25.548 34.973 -0.946 1.00 19.11 207 LEU A O 1
ATOM 1394 N N . GLN A 1 181 ? 25.267 35.423 1.235 1.00 19.22 208 GLN A N 1
ATOM 1395 C CA . GLN A 1 181 ? 26.653 35.119 1.558 1.00 19.64 208 GLN A CA 1
ATOM 1396 C C . GLN A 1 181 ? 26.989 33.649 1.296 1.00 18.46 208 GLN A C 1
ATOM 1397 O O . GLN A 1 181 ? 28.082 33.322 0.821 1.00 20.21 208 GLN A O 1
ATOM 1403 N N . ARG A 1 182 ? 26.044 32.761 1.577 1.00 17.88 209 ARG A N 1
ATOM 1404 C CA . ARG A 1 182 ? 26.260 31.342 1.323 1.00 16.74 209 ARG A CA 1
ATOM 1405 C C . ARG A 1 182 ? 26.135 30.965 -0.167 1.00 16.52 209 ARG A C 1
ATOM 1406 O O . ARG A 1 182 ? 26.742 29.987 -0.626 1.00 17.64 209 ARG A O 1
ATOM 1414 N N . LEU A 1 183 ? 25.386 31.757 -0.927 1.00 15.97 210 LEU A N 1
ATOM 1415 C CA . LEU A 1 183 ? 25.248 31.519 -2.360 1.00 16.29 210 LEU A CA 1
ATOM 1416 C C . LEU A 1 183 ? 26.455 31.997 -3.170 1.00 17.89 210 LEU A C 1
ATOM 1417 O O . LEU A 1 183 ? 26.708 31.496 -4.257 1.00 17.93 210 LEU A O 1
ATOM 1422 N N . LYS A 1 184 ? 27.193 32.968 -2.644 1.00 18.16 211 LYS A N 1
ATOM 1423 C CA . LYS A 1 184 ? 28.292 33.581 -3.388 1.00 19.32 211 LYS A CA 1
ATOM 1424 C C . LYS A 1 184 ? 29.206 32.583 -4.113 1.00 19.32 211 LYS A C 1
ATOM 1425 O O . LYS A 1 184 ? 29.429 32.724 -5.316 1.00 19.41 211 LYS A O 1
ATOM 1431 N N . PRO A 1 185 ? 29.739 31.568 -3.403 1.00 18.20 212 PRO A N 1
ATOM 1432 C CA . PRO A 1 185 ? 30.724 30.699 -4.072 1.00 18.38 212 PRO A CA 1
ATOM 1433 C C . PRO A 1 185 ? 30.153 29.761 -5.132 1.00 17.88 212 PRO A C 1
ATOM 1434 O O . PRO A 1 185 ? 30.935 29.101 -5.820 1.00 18.52 212 PRO A O 1
ATOM 1438 N N . PHE A 1 186 ? 28.829 29.700 -5.262 1.00 17.04 213 PHE A N 1
ATOM 1439 C CA . PHE A 1 186 ? 28.218 28.822 -6.266 1.00 16.51 213 PHE A CA 1
ATOM 1440 C C . PHE A 1 186 ? 28.260 29.381 -7.695 1.00 17.06 213 PHE A C 1
ATOM 1441 O O . PHE A 1 186 ? 27.967 28.663 -8.650 1.00 17.93 213 PHE A O 1
ATOM 1449 N N . GLY A 1 187 ? 28.603 30.658 -7.851 1.00 18.31 214 GLY A N 1
ATOM 1450 C CA . GLY A 1 187 ? 28.751 31.231 -9.182 1.00 19.15 214 GLY A CA 1
ATOM 1451 C C . GLY A 1 187 ? 27.426 31.491 -9.886 1.00 18.31 214 GLY A C 1
ATOM 1452 O O . GLY A 1 187 ? 27.269 31.212 -11.085 1.00 19.02 214 GLY A O 1
ATOM 1453 N N . CYS A 1 188 ? 26.476 32.037 -9.135 1.00 19.56 215 CYS A N 1
ATOM 1454 C CA . CYS A 1 188 ? 25.151 32.353 -9.653 1.00 19.46 215 CYS A CA 1
ATOM 1455 C C . CYS A 1 188 ? 25.039 33.824 -10.030 1.00 20.62 215 CYS A C 1
ATOM 1456 O O . CYS A 1 188 ? 25.927 34.621 -9.733 1.00 22.58 215 CYS A O 1
ATOM 1459 N N . ASN A 1 189 ? 23.925 34.170 -10.669 1.00 20.75 216 ASN A N 1
ATOM 1460 C CA . ASN A 1 189 ? 23.527 35.553 -10.890 1.00 22.62 216 ASN A CA 1
ATOM 1461 C C . ASN A 1 189 ? 22.534 35.936 -9.790 1.00 22.55 216 ASN A C 1
ATOM 1462 O O . ASN A 1 189 ? 21.349 35.605 -9.864 1.00 22.84 216 ASN A O 1
ATOM 1467 N N . LEU A 1 190 ? 23.035 36.590 -8.746 1.00 22.70 217 LEU A N 1
ATOM 1468 C CA . LEU A 1 190 ? 22.232 36.877 -7.552 1.00 23.16 217 LEU A CA 1
ATOM 1469 C C . LEU A 1 190 ? 21.555 38.232 -7.644 1.00 24.59 217 LEU A C 1
ATOM 1470 O O . LEU A 1 190 ? 22.205 39.246 -7.917 1.00 25.68 217 LEU A O 1
ATOM 1475 N N . LEU A 1 191 ? 20.248 38.237 -7.406 1.00 24.41 218 LEU A N 1
ATOM 1476 C CA . LEU A 1 191 ? 19.454 39.454 -7.392 1.00 24.85 218 LEU A CA 1
ATOM 1477 C C . LEU A 1 191 ? 18.724 39.528 -6.070 1.00 25.85 218 LEU A C 1
ATOM 1478 O O . LEU A 1 191 ? 18.346 38.504 -5.499 1.00 25.25 218 LEU A O 1
ATOM 1483 N N . TYR A 1 192 ? 18.509 40.742 -5.585 1.00 26.11 219 TYR A N 1
ATOM 1484 C CA . TYR A 1 192 ? 17.695 40.901 -4.389 1.00 26.43 219 TYR A CA 1
ATOM 1485 C C . TYR A 1 192 ? 16.827 42.146 -4.465 1.00 26.15 219 TYR A C 1
ATOM 1486 O O . TYR A 1 192 ? 17.172 43.134 -5.126 1.00 27.48 219 TYR A O 1
ATOM 1495 N N . HIS A 1 193 ? 15.666 42.056 -3.824 1.00 25.40 220 HIS A N 1
ATOM 1496 C CA . HIS A 1 193 ? 14.755 43.179 -3.709 1.00 26.06 220 HIS A CA 1
ATOM 1497 C C . HIS A 1 193 ? 14.450 43.406 -2.245 1.00 25.06 220 HIS A C 1
ATOM 1498 O O . HIS A 1 193 ? 14.223 42.456 -1.496 1.00 25.53 220 HIS A O 1
ATOM 1505 N N . ASP A 1 194 ? 14.436 44.670 -1.849 1.00 24.62 221 ASP A N 1
ATOM 1506 C CA . ASP A 1 194 ? 14.177 45.034 -0.465 1.00 24.46 221 ASP A CA 1
ATOM 1507 C C . ASP A 1 194 ? 13.923 46.532 -0.375 1.00 26.67 221 ASP A C 1
ATOM 1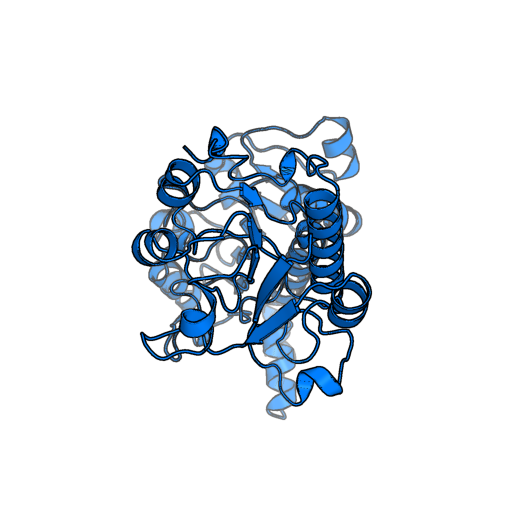508 O O . ASP A 1 194 ? 14.254 47.279 -1.298 1.00 27.42 221 ASP A O 1
ATOM 1515 N N . ARG A 1 195 ? 13.321 46.965 0.726 1.00 27.88 222 ARG A N 1
ATOM 1516 C CA . ARG A 1 195 ? 13.086 48.387 0.963 1.00 29.71 222 ARG A CA 1
ATOM 1517 C C . ARG A 1 195 ? 14.418 49.103 1.088 1.00 29.65 222 ARG A C 1
ATOM 1518 O O . ARG A 1 195 ? 14.518 50.307 0.849 1.00 31.15 222 ARG A O 1
ATOM 1526 N N . LEU A 1 196 ? 15.431 48.351 1.500 1.00 26.57 223 LEU A N 1
ATOM 1527 C CA . LEU A 1 196 ? 16.732 48.905 1.828 1.00 25.29 223 LEU A CA 1
ATOM 1528 C C . LEU A 1 196 ? 17.817 48.205 1.011 1.00 25.23 223 LEU A C 1
ATOM 1529 O O . LEU A 1 196 ? 17.995 46.999 1.110 1.00 25.06 223 LEU A O 1
ATOM 1534 N N . GLN A 1 197 ? 18.531 48.963 0.190 1.00 26.53 224 GLN A N 1
ATOM 1535 C CA . GLN A 1 197 ? 19.638 48.419 -0.582 1.00 28.10 224 GLN A CA 1
ATOM 1536 C C . GLN A 1 197 ? 20.800 48.091 0.353 1.00 29.04 224 GLN A C 1
ATOM 1537 O O . GLN A 1 197 ? 21.057 48.822 1.309 1.00 30.46 224 GLN A O 1
ATOM 1543 N N . MET A 1 198 ? 21.477 46.974 0.111 1.00 30.01 225 MET A N 1
ATOM 1544 C CA . MET A 1 198 ? 22.662 46.648 0.891 1.00 31.18 225 MET A CA 1
ATOM 1545 C C . MET A 1 198 ? 23.775 47.635 0.538 1.00 31.48 225 MET A C 1
ATOM 1546 O O . MET A 1 198 ? 23.724 48.297 -0.503 1.00 33.90 225 MET A O 1
ATOM 1551 N N . ALA A 1 199 ? 24.785 47.718 1.396 1.00 32.34 226 ALA A N 1
ATOM 1552 C CA . ALA A 1 199 ? 25.958 48.551 1.142 1.00 33.30 226 ALA A CA 1
ATOM 1553 C C . ALA A 1 199 ? 26.703 48.088 -0.114 1.00 33.24 226 ALA A C 1
ATOM 1554 O O . ALA A 1 199 ? 26.734 46.893 -0.411 1.00 33.70 226 ALA A O 1
ATOM 1556 N N . PRO A 1 200 ? 27.301 49.034 -0.865 1.00 34.00 227 PRO A N 1
ATOM 1557 C CA . PRO A 1 200 ? 28.063 48.672 -2.068 1.00 34.82 227 PRO A CA 1
ATOM 1558 C C . PRO A 1 200 ? 29.072 47.553 -1.812 1.00 34.28 227 PRO A C 1
ATOM 1559 O O . PRO A 1 200 ? 29.236 46.667 -2.655 1.00 33.97 227 PRO A O 1
ATOM 1563 N N . GLU A 1 201 ? 29.737 47.593 -0.661 1.00 34.75 228 GLU A N 1
ATOM 1564 C CA . GLU A 1 201 ? 30.737 46.585 -0.323 1.00 34.82 228 GLU A CA 1
ATOM 1565 C C . GLU A 1 201 ? 30.112 45.214 -0.146 1.00 34.02 228 GLU A C 1
ATOM 1566 O O . GLU A 1 201 ? 30.704 44.199 -0.505 1.00 34.31 228 GLU A O 1
ATOM 1568 N N . LEU A 1 202 ? 28.914 45.179 0.426 1.00 33.13 229 LEU A N 1
ATOM 1569 C CA . LEU A 1 202 ? 28.233 43.914 0.655 1.00 32.87 229 LEU A CA 1
ATOM 1570 C C . LEU A 1 202 ? 27.695 43.362 -0.659 1.00 32.51 229 LEU A C 1
ATOM 1571 O O . LEU A 1 202 ? 27.690 42.149 -0.886 1.00 32.36 229 LEU A O 1
ATOM 1576 N N . GLU A 1 203 ? 27.245 44.256 -1.531 1.00 33.10 230 GLU A N 1
ATOM 1577 C CA . GLU A 1 203 ? 26.855 43.851 -2.871 1.00 32.90 230 GLU A CA 1
ATOM 1578 C C . GLU A 1 203 ? 28.051 43.277 -3.617 1.00 33.23 230 GLU A C 1
ATOM 1579 O O . GLU A 1 203 ? 27.929 42.276 -4.317 1.00 33.37 230 GLU A O 1
ATOM 1585 N N . LYS A 1 204 ? 29.214 43.900 -3.460 1.00 33.15 231 LYS A N 1
ATOM 1586 C CA . LYS A 1 204 ? 30.413 43.395 -4.119 1.00 33.79 231 LYS A CA 1
ATOM 1587 C C . LYS A 1 204 ? 30.811 42.015 -3.582 1.00 33.48 231 LYS A C 1
ATOM 1588 O O . LYS A 1 204 ? 31.110 41.105 -4.356 1.00 34.78 231 LYS A O 1
ATOM 1591 N N . GLU A 1 205 ? 30.796 41.857 -2.261 1.00 33.06 232 GLU A N 1
ATOM 1592 C CA . GLU A 1 205 ? 31.186 40.592 -1.636 1.00 33.54 232 GLU A CA 1
ATOM 1593 C C . GLU A 1 205 ? 30.283 39.417 -1.986 1.00 32.10 232 GLU A C 1
ATOM 1594 O O . GLU A 1 205 ? 30.755 38.293 -2.145 1.00 32.88 232 GLU A O 1
ATOM 1600 N N . THR A 1 206 ? 28.982 39.671 -2.073 1.00 30.62 233 THR A N 1
ATOM 1601 C CA . THR A 1 206 ? 28.029 38.619 -2.401 1.00 29.21 233 THR A CA 1
ATOM 1602 C C . THR A 1 206 ? 27.831 38.519 -3.905 1.00 28.12 233 THR A C 1
ATOM 1603 O O . THR A 1 206 ? 27.358 37.498 -4.403 1.00 2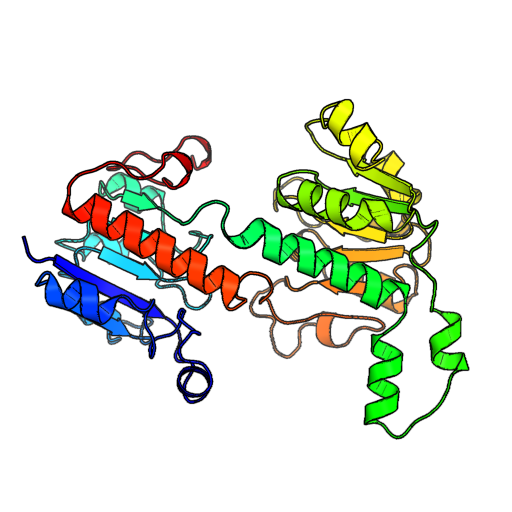8.20 233 THR A O 1
ATOM 1607 N N . GLY A 1 207 ? 28.187 39.584 -4.619 1.00 28.42 234 GLY A N 1
ATOM 1608 C CA . GLY A 1 207 ? 27.887 39.696 -6.034 1.00 29.25 234 GLY A CA 1
ATOM 1609 C C . GLY A 1 207 ? 26.407 39.943 -6.284 1.00 28.87 234 GLY A C 1
ATOM 1610 O O . GLY A 1 207 ? 25.941 39.848 -7.414 1.00 28.95 234 GLY A O 1
ATOM 1611 N N . ALA A 1 208 ? 25.658 40.259 -5.232 1.00 28.60 235 ALA A N 1
ATOM 1612 C CA . ALA A 1 208 ? 24.217 40.434 -5.380 1.00 28.62 235 ALA A CA 1
ATOM 1613 C C . ALA A 1 208 ? 23.866 41.819 -5.910 1.00 29.61 235 ALA A C 1
ATOM 1614 O O . ALA A 1 208 ? 24.398 42.828 -5.445 1.00 30.34 235 ALA A O 1
ATOM 1616 N N . LYS A 1 209 ? 22.954 41.860 -6.876 1.00 29.66 236 LYS A N 1
ATOM 1617 C CA . LYS A 1 209 ? 22.538 43.118 -7.485 1.00 31.27 236 LYS A CA 1
ATOM 1618 C C . LYS A 1 209 ? 21.132 43.509 -7.025 1.00 30.12 236 LYS A C 1
ATOM 1619 O O . LYS A 1 209 ? 20.205 42.695 -7.043 1.00 30.13 236 LYS A O 1
ATOM 1623 N N . PHE A 1 210 ? 20.987 44.772 -6.637 1.00 30.28 237 PHE A N 1
ATOM 1624 C CA . PHE A 1 210 ? 19.727 45.320 -6.150 1.00 30.46 237 PHE A CA 1
ATOM 1625 C C . PHE A 1 210 ? 18.750 45.564 -7.306 1.00 30.83 237 PHE A C 1
ATOM 1626 O O . PHE A 1 210 ? 19.103 46.183 -8.317 1.00 31.64 237 PHE A O 1
ATOM 1634 N N . VAL A 1 211 ? 17.526 45.068 -7.164 1.00 31.13 238 VAL A N 1
ATOM 1635 C CA . VAL A 1 211 ? 16.472 45.347 -8.133 1.00 31.29 238 VAL A CA 1
ATOM 1636 C C . VAL A 1 211 ? 15.327 46.077 -7.436 1.00 31.99 238 VAL A C 1
ATOM 1637 O O . VAL A 1 211 ? 14.517 45.482 -6.719 1.00 32.01 238 VAL A O 1
ATOM 1641 N N . GLU A 1 212 ? 15.281 47.386 -7.655 1.00 33.98 239 GLU A N 1
ATOM 1642 C CA . GLU A 1 212 ? 14.349 48.265 -6.968 1.00 35.65 239 GLU A CA 1
ATOM 1643 C C . GLU A 1 212 ? 12.896 47.870 -7.220 1.00 36.10 239 GLU A C 1
ATOM 1644 O O . GLU A 1 212 ? 12.064 47.922 -6.316 1.00 36.49 239 GLU A O 1
ATOM 1650 N N . ASP A 1 213 ? 12.595 47.475 -8.452 1.00 36.52 240 ASP A N 1
ATOM 1651 C CA . ASP A 1 213 ? 11.230 47.136 -8.838 1.00 37.43 240 ASP A CA 1
ATOM 1652 C C . ASP A 1 213 ? 11.032 45.626 -8.797 1.00 35.91 240 ASP A C 1
ATOM 1653 O O . ASP A 1 213 ? 11.600 44.895 -9.610 1.00 35.53 240 ASP A O 1
ATOM 1658 N N . LEU A 1 214 ? 10.228 45.159 -7.847 1.00 35.35 241 LEU A N 1
ATOM 1659 C CA . LEU A 1 214 ? 10.030 43.722 -7.667 1.00 34.46 241 LEU A CA 1
ATOM 1660 C C . LEU A 1 214 ? 9.494 43.045 -8.927 1.00 34.94 241 LEU A C 1
ATOM 1661 O O . LEU A 1 214 ? 9.880 41.919 -9.250 1.00 34.71 241 LEU A O 1
ATOM 1666 N N . ASN A 1 215 ? 8.610 43.736 -9.640 1.00 36.58 242 ASN A N 1
ATOM 1667 C CA . ASN A 1 215 ? 8.018 43.180 -10.850 1.00 37.68 242 ASN A CA 1
ATOM 1668 C C . ASN A 1 215 ? 9.014 43.050 -12.001 1.00 37.54 242 ASN A C 1
ATOM 1669 O O . ASN A 1 215 ? 8.793 42.284 -12.940 1.00 38.83 242 ASN A O 1
ATOM 1672 N N . GLU A 1 216 ? 10.114 43.789 -11.918 1.00 36.36 243 GLU A N 1
ATOM 1673 C CA . GLU A 1 216 ? 11.208 43.622 -12.865 1.00 36.37 243 GLU A CA 1
ATOM 1674 C C . GLU A 1 216 ? 12.060 42.399 -12.510 1.00 33.24 243 GLU A C 1
ATOM 1675 O O . GLU A 1 216 ? 12.554 41.692 -13.392 1.00 33.31 243 GLU A O 1
ATOM 1681 N N . MET A 1 217 ? 12.240 42.149 -11.217 1.00 30.20 244 MET A N 1
ATOM 1682 C CA . MET A 1 217 ? 13.105 41.062 -10.787 1.00 26.82 244 MET A CA 1
ATOM 1683 C C . MET A 1 217 ? 12.494 39.688 -11.020 1.00 27.54 244 MET A C 1
ATOM 1684 O O . MET A 1 217 ? 13.157 38.798 -11.536 1.00 27.14 244 MET A O 1
ATOM 1691 N N . LEU A 1 218 ? 11.236 39.516 -10.628 1.00 28.60 245 LEU A N 1
ATOM 1692 C CA . LEU A 1 218 ? 10.623 38.189 -10.609 1.00 28.31 245 LEU A CA 1
ATOM 1693 C C . LEU A 1 218 ? 10.717 37.393 -11.923 1.00 28.57 245 LEU A C 1
ATOM 1694 O O . LEU A 1 218 ? 11.105 36.227 -11.903 1.00 29.39 245 LEU A O 1
ATOM 1699 N N . PRO A 1 219 ? 10.380 38.014 -13.066 1.00 29.45 246 PRO A N 1
ATOM 1700 C CA . PRO A 1 219 ? 10.415 37.219 -14.305 1.00 29.47 246 PRO A CA 1
ATOM 1701 C C . PRO A 1 219 ? 11.812 36.766 -14.738 1.00 29.02 246 PRO A C 1
ATOM 1702 O O . PRO A 1 219 ? 11.915 35.859 -15.564 1.00 30.48 246 PRO A O 1
ATOM 1706 N N . LYS A 1 220 ? 12.862 37.385 -14.205 1.00 28.84 247 LYS A N 1
ATOM 1707 C CA . LYS A 1 220 ? 14.236 36.991 -14.530 1.00 28.77 247 LYS A CA 1
ATOM 1708 C C . LYS A 1 220 ? 14.738 35.755 -13.778 1.00 27.30 247 LYS A C 1
ATOM 1709 O O . LYS A 1 220 ? 15.733 35.144 -14.161 1.00 27.74 247 LYS A O 1
ATOM 1715 N N . CYS A 1 221 ? 14.059 35.397 -12.695 1.00 25.98 248 CYS A N 1
ATOM 1716 C CA . CYS A 1 221 ? 14.574 34.392 -11.772 1.00 25.34 248 CYS A CA 1
ATOM 1717 C C . CYS A 1 221 ? 14.313 32.940 -12.142 1.00 24.66 248 CYS A C 1
ATOM 1718 O O . CYS A 1 221 ? 13.188 32.553 -12.453 1.00 25.18 248 CYS A O 1
ATOM 1721 N N . ASP A 1 222 ? 15.371 32.138 -12.086 1.00 22.65 249 ASP A N 1
ATOM 1722 C CA . ASP A 1 222 ? 15.238 30.691 -12.140 1.00 21.82 249 ASP A CA 1
ATOM 1723 C C . ASP A 1 222 ? 14.734 30.183 -10.796 1.00 19.73 249 ASP A C 1
ATOM 1724 O O . ASP A 1 222 ? 14.020 29.186 -10.732 1.00 20.84 249 ASP A O 1
ATOM 1729 N N . VAL A 1 223 ? 15.136 30.865 -9.727 1.00 19.87 250 VAL A N 1
ATOM 1730 C CA . VAL A 1 223 ? 14.718 30.515 -8.370 1.00 19.27 250 VAL A CA 1
ATOM 1731 C C . VAL A 1 223 ? 14.303 31.782 -7.656 1.00 19.41 250 VAL A C 1
ATOM 1732 O O . VAL A 1 223 ? 14.998 32.791 -7.733 1.00 20.93 250 VAL A O 1
ATOM 1736 N N . ILE A 1 224 ? 13.165 31.720 -6.970 1.00 19.48 251 ILE A N 1
ATOM 1737 C CA . ILE A 1 224 ? 12.680 32.823 -6.150 1.00 19.77 251 ILE A CA 1
ATOM 1738 C C . ILE A 1 224 ? 12.638 32.352 -4.695 1.00 18.77 251 ILE A C 1
ATOM 1739 O O . ILE A 1 224 ? 12.093 31.283 -4.391 1.00 19.71 251 ILE A O 1
ATOM 1744 N N . VAL A 1 225 ? 13.236 33.129 -3.799 1.00 18.57 252 VAL A N 1
ATOM 1745 C CA . VAL A 1 225 ? 13.250 32.792 -2.373 1.00 18.58 252 VAL A CA 1
ATOM 1746 C C . VAL A 1 225 ? 12.477 33.856 -1.615 1.00 19.50 252 VAL A C 1
ATOM 1747 O O . VAL A 1 225 ? 12.788 35.044 -1.709 1.00 20.41 252 VAL A O 1
ATOM 1751 N N . ILE A 1 226 ? 11.462 33.429 -0.875 1.00 19.32 253 ILE A N 1
ATOM 1752 C CA . ILE A 1 226 ? 10.616 34.366 -0.129 1.00 20.65 253 ILE A CA 1
ATOM 1753 C C . ILE A 1 226 ? 11.247 34.674 1.220 1.00 20.75 253 ILE A C 1
ATOM 1754 O O . ILE A 1 226 ? 11.468 33.776 2.022 1.00 21.39 253 ILE A O 1
ATOM 1759 N N . ASN A 1 227 ? 11.514 35.949 1.472 1.00 21.08 254 ASN A N 1
ATOM 1760 C CA . ASN A 1 227 ? 12.147 36.379 2.711 1.00 22.33 254 ASN A CA 1
ATOM 1761 C C . ASN A 1 227 ? 11.553 37.687 3.225 1.00 24.70 254 ASN A C 1
ATOM 1762 O O . ASN A 1 227 ? 12.288 38.622 3.544 1.00 25.14 254 ASN A O 1
ATOM 1767 N N . MET A 1 228 ? 10.224 37.756 3.305 1.00 26.67 255 MET A N 1
ATOM 1768 C CA . MET A 1 228 ? 9.552 38.952 3.824 1.00 29.30 255 MET A CA 1
ATOM 1769 C C . MET A 1 228 ? 8.477 38.553 4.814 1.00 30.42 255 MET A C 1
ATOM 1770 O O . MET A 1 228 ? 7.991 37.424 4.792 1.00 29.94 255 MET A O 1
ATOM 1778 N N . PRO A 1 229 ? 8.070 39.499 5.666 1.00 32.49 256 PRO A N 1
ATOM 1779 C CA . PRO A 1 229 ? 6.965 39.289 6.602 1.00 33.77 256 PRO A CA 1
ATOM 1780 C C . PRO A 1 229 ? 5.628 39.175 5.879 1.00 33.75 256 PRO A C 1
ATOM 1781 O O . PRO A 1 229 ? 5.497 39.634 4.739 1.00 34.06 256 PRO A O 1
ATOM 1785 N N . LEU A 1 230 ? 4.650 38.565 6.541 1.00 34.87 257 LEU A N 1
ATOM 1786 C CA . LEU A 1 230 ? 3.279 38.534 6.044 1.00 35.29 257 LEU A CA 1
ATOM 1787 C C . LEU A 1 230 ? 2.548 39.814 6.437 1.00 35.44 257 LEU A C 1
ATOM 1788 O O . LEU A 1 230 ? 2.382 40.100 7.620 1.00 35.62 257 LEU A O 1
ATOM 1793 N N . THR A 1 231 ? 2.123 40.581 5.438 1.00 35.31 258 THR A N 1
ATOM 1794 C CA . THR A 1 231 ? 1.395 41.826 5.666 1.00 36.23 258 THR A CA 1
ATOM 1795 C C . THR A 1 231 ? 0.201 41.894 4.722 1.00 36.51 258 THR A C 1
ATOM 1796 O O . THR A 1 231 ? 0.003 41.002 3.898 1.00 35.98 258 THR A O 1
ATOM 1800 N N . GLU A 1 232 ? -0.599 42.949 4.843 1.00 37.26 259 GLU A N 1
ATOM 1801 C CA . GLU A 1 232 ? -1.717 43.150 3.930 1.00 38.17 259 GLU A CA 1
ATOM 1802 C C . GLU A 1 232 ? -1.204 43.221 2.490 1.00 38.37 259 GLU A C 1
ATOM 1803 O O . GLU A 1 232 ? -1.858 42.753 1.557 1.00 39.11 259 GLU A O 1
ATOM 1805 N N . LYS A 1 233 ? -0.018 43.796 2.318 1.00 38.27 260 LYS A N 1
ATOM 1806 C CA . LYS A 1 233 ? 0.595 43.901 1.000 1.00 38.07 260 LYS A CA 1
ATOM 1807 C C . LYS A 1 233 ? 1.065 42.547 0.457 1.00 37.13 260 LYS A C 1
ATOM 1808 O O . LYS A 1 233 ? 0.832 42.229 -0.710 1.00 37.25 260 LYS A O 1
ATOM 1810 N N . THR A 1 234 ? 1.719 41.748 1.296 1.00 36.00 261 THR A N 1
ATOM 1811 C CA . THR A 1 234 ? 2.296 40.488 0.824 1.00 34.80 261 THR A CA 1
ATOM 1812 C C . THR A 1 234 ? 1.325 39.310 0.905 1.00 34.97 261 THR A C 1
ATOM 1813 O O . THR A 1 234 ? 1.575 38.257 0.316 1.00 35.11 261 THR A O 1
ATOM 1817 N N . ARG A 1 235 ? 0.217 39.488 1.621 1.00 35.02 262 ARG A N 1
ATOM 1818 C CA . ARG A 1 235 ? -0.738 38.398 1.779 1.00 35.38 262 ARG A CA 1
ATOM 1819 C C . ARG A 1 235 ? -1.308 37.985 0.426 1.00 35.17 262 ARG A C 1
ATOM 1820 O O . ARG A 1 235 ? -1.913 38.799 -0.274 1.00 35.35 262 ARG A O 1
ATOM 1828 N N . GLY A 1 236 ? -1.108 36.721 0.064 1.00 34.29 263 GLY A N 1
ATOM 1829 C CA . GLY A 1 236 ? -1.635 36.174 -1.175 1.00 34.07 263 GLY A CA 1
ATOM 1830 C C . GLY A 1 236 ? -1.104 36.839 -2.433 1.00 33.86 263 GLY A C 1
ATOM 1831 O O . GLY A 1 236 ? -1.722 36.754 -3.499 1.00 34.06 263 GLY A O 1
ATOM 1832 N N A MET A 1 237 ? 0.043 37.501 -2.318 0.50 34.47 264 MET A N 1
ATOM 1833 N N B MET A 1 237 ? 0.046 37.495 -2.325 0.50 33.69 264 MET A N 1
ATOM 1834 C CA A MET A 1 237 ? 0.605 38.222 -3.454 0.50 34.92 264 MET A CA 1
ATOM 1835 C CA B MET A 1 237 ? 0.590 38.225 -3.464 0.50 33.29 264 MET A CA 1
ATOM 1836 C C A MET A 1 237 ? 0.953 37.271 -4.593 0.50 34.26 264 MET A C 1
ATOM 1837 C C B MET A 1 237 ? 1.010 37.290 -4.595 0.50 33.40 264 MET A C 1
ATOM 1838 O O A MET A 1 237 ? 0.815 37.617 -5.765 0.50 34.23 264 MET A O 1
ATOM 1839 O O B MET A 1 237 ? 0.973 37.666 -5.765 0.50 33.27 264 MET A O 1
ATOM 1848 N N . PHE A 1 238 ? 1.406 36.070 -4.249 1.00 33.53 265 PHE A N 1
ATOM 1849 C CA . PHE A 1 238 ? 1.669 35.062 -5.264 1.00 33.47 265 PHE A CA 1
ATOM 1850 C C . PHE A 1 238 ? 0.369 34.355 -5.636 1.00 34.64 265 PHE A C 1
ATOM 1851 O O . PHE A 1 238 ? 0.068 33.251 -5.173 1.00 35.31 265 PHE A O 1
ATOM 1859 N N . ASN A 1 239 ? -0.407 35.048 -6.464 1.00 35.52 266 ASN A N 1
ATOM 1860 C CA . ASN A 1 239 ? -1.687 34.574 -6.965 1.00 35.97 266 ASN A CA 1
ATOM 1861 C C . ASN A 1 239 ? -1.558 34.153 -8.426 1.00 36.03 266 ASN A C 1
ATOM 1862 O O . ASN A 1 239 ? -0.454 34.106 -8.970 1.00 35.72 266 ASN A O 1
ATOM 1867 N N . LYS A 1 240 ? -2.683 33.856 -9.063 1.00 36.41 267 LYS A N 1
ATOM 1868 C CA . LYS A 1 240 ? -2.664 33.366 -10.436 1.00 37.03 267 LYS A CA 1
ATOM 1869 C C . LYS A 1 240 ? -1.933 34.333 -11.364 1.00 37.72 267 LYS A C 1
ATOM 1870 O O . LYS A 1 240 ? -1.133 33.919 -12.204 1.00 38.09 267 LYS A O 1
ATOM 1875 N N . GLU A 1 241 ? -2.206 35.624 -11.203 1.00 38.38 268 GLU A N 1
ATOM 1876 C CA . GLU A 1 241 ? -1.647 36.642 -12.086 1.00 37.54 268 GLU A CA 1
ATOM 1877 C C . GLU A 1 241 ? -0.132 36.741 -11.946 1.00 36.99 268 GLU A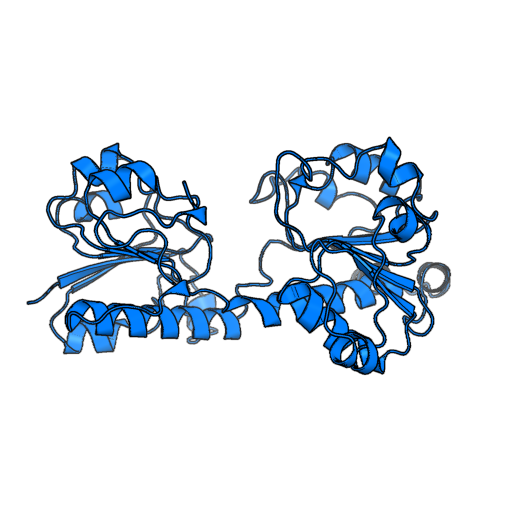 C 1
ATOM 1878 O O . GLU A 1 241 ? 0.596 36.686 -12.936 1.00 36.68 268 GLU A O 1
ATOM 1882 N N . LEU A 1 242 ? 0.343 36.887 -10.715 1.00 36.13 269 LEU A N 1
ATOM 1883 C CA . LEU A 1 242 ? 1.768 37.080 -10.488 1.00 36.11 269 LEU A CA 1
ATOM 1884 C C . LEU A 1 242 ? 2.555 35.822 -10.850 1.00 35.47 269 LEU A C 1
ATOM 1885 O O . LEU A 1 242 ? 3.615 35.893 -11.476 1.00 34.97 269 LEU A O 1
ATOM 1890 N N . ILE A 1 243 ? 2.031 34.666 -10.461 1.00 35.26 270 ILE A N 1
ATOM 1891 C CA . ILE A 1 243 ? 2.690 33.412 -10.788 1.00 35.21 270 ILE A CA 1
ATOM 1892 C C . ILE A 1 243 ? 2.820 33.280 -12.306 1.00 35.13 270 ILE A C 1
ATOM 1893 O O . ILE A 1 243 ? 3.830 32.788 -12.812 1.00 35.16 270 ILE A O 1
ATOM 1898 N N . GLY A 1 244 ? 1.810 33.755 -13.030 1.00 35.56 271 GLY A N 1
ATOM 1899 C CA . GLY A 1 244 ? 1.832 33.693 -14.479 1.00 36.07 271 GLY A CA 1
ATOM 1900 C C . GLY A 1 244 ? 2.956 34.501 -15.099 1.00 36.14 271 GLY A C 1
ATOM 1901 O O . GLY A 1 244 ? 3.451 34.160 -16.172 1.00 37.81 271 GLY A O 1
ATOM 1902 N N . LYS A 1 245 ? 3.356 35.576 -14.427 1.00 35.46 272 LYS A N 1
ATOM 1903 C CA . LYS A 1 245 ? 4.437 36.428 -14.909 1.00 35.71 272 LYS A CA 1
ATOM 1904 C C . LYS A 1 245 ? 5.822 35.809 -14.693 1.00 34.40 272 LYS A C 1
ATOM 1905 O O . LYS A 1 245 ? 6.806 36.264 -15.281 1.00 35.35 272 LYS A O 1
ATOM 1907 N N . LEU A 1 246 ? 5.905 34.783 -13.846 1.00 33.16 273 LEU A N 1
ATOM 1908 C CA . LEU A 1 246 ? 7.184 34.142 -13.543 1.00 31.99 273 LEU A CA 1
ATOM 1909 C C . LEU A 1 246 ? 7.665 33.273 -14.702 1.00 31.53 273 LEU A C 1
ATOM 1910 O O . LEU A 1 246 ? 6.867 32.841 -15.538 1.00 31.76 273 LEU A O 1
ATOM 1915 N N . LYS A 1 247 ? 8.973 33.033 -14.755 1.00 31.54 274 LYS A N 1
ATOM 1916 C CA . LYS A 1 247 ? 9.554 32.130 -15.745 1.00 31.89 274 LYS A CA 1
ATOM 1917 C C . LYS A 1 247 ? 8.852 30.789 -15.682 1.00 30.45 274 LYS A C 1
ATOM 1918 O O . LYS A 1 247 ? 8.663 30.238 -14.602 1.00 29.57 274 LYS A O 1
ATOM 1924 N N . LYS A 1 248 ? 8.480 30.252 -16.832 1.00 29.83 275 LYS A N 1
ATOM 1925 C CA . LYS A 1 248 ? 7.980 28.892 -16.889 1.00 29.71 275 LYS A CA 1
ATOM 1926 C C . LYS A 1 248 ? 9.020 27.956 -16.275 1.00 29.34 275 LYS A C 1
ATOM 1927 O O . LYS A 1 248 ? 10.179 27.938 -16.698 1.00 29.75 275 LYS A O 1
ATOM 1931 N N . GLY A 1 249 ? 8.605 27.192 -15.271 1.00 27.40 276 GLY A N 1
ATOM 1932 C CA . GLY A 1 249 ? 9.487 26.243 -14.620 1.00 25.48 276 GLY A CA 1
ATOM 1933 C C . GLY A 1 249 ? 10.195 26.800 -13.399 1.00 23.64 276 GLY A C 1
ATOM 1934 O O . GLY A 1 249 ? 11.052 26.137 -12.822 1.00 23.75 276 GLY A O 1
ATOM 1935 N N . VAL A 1 250 ? 9.842 28.022 -13.014 1.00 23.26 277 VAL A N 1
ATOM 1936 C CA . VAL A 1 250 ? 10.464 28.678 -11.869 1.00 22.58 277 VAL A CA 1
ATOM 1937 C C . VAL A 1 250 ? 10.412 27.791 -10.627 1.00 21.62 277 VAL A C 1
ATOM 1938 O O . VAL A 1 250 ? 9.448 27.060 -10.406 1.00 21.59 277 VAL A O 1
ATOM 1942 N N . LEU A 1 251 ? 11.469 27.856 -9.828 1.00 19.36 278 LEU A N 1
ATOM 1943 C CA . LEU A 1 251 ? 11.531 27.110 -8.575 1.00 18.22 278 LEU A CA 1
ATOM 1944 C C . LEU A 1 251 ? 11.354 28.095 -7.436 1.00 18.83 278 LEU A C 1
ATOM 1945 O O . LEU A 1 251 ? 11.993 29.145 -7.419 1.00 19.80 278 LEU A O 1
ATOM 1950 N N . ILE A 1 252 ? 10.495 27.755 -6.482 1.00 18.19 279 ILE A N 1
ATOM 1951 C CA . ILE A 1 252 ? 10.192 28.666 -5.386 1.00 17.97 279 ILE A CA 1
ATOM 1952 C C . ILE A 1 252 ? 10.479 28.044 -4.017 1.00 16.47 279 ILE A C 1
ATOM 1953 O O . ILE A 1 252 ? 10.080 26.906 -3.730 1.00 18.04 279 ILE A O 1
ATOM 1958 N N . VAL A 1 253 ? 11.206 28.788 -3.193 1.00 17.30 280 VAL A N 1
ATOM 1959 C CA . VAL A 1 253 ? 11.551 28.363 -1.836 1.00 16.81 280 VAL A CA 1
ATOM 1960 C C . VAL A 1 253 ? 10.925 29.351 -0.855 1.00 17.50 280 VAL A C 1
ATOM 1961 O O . VAL A 1 253 ? 11.092 30.567 -1.007 1.00 18.62 280 VAL A O 1
ATOM 1965 N N . ASN A 1 254 ? 10.189 28.842 0.135 1.00 17.81 281 ASN A N 1
ATOM 1966 C CA . ASN A 1 254 ? 9.450 29.696 1.059 1.00 18.35 281 ASN A CA 1
ATOM 1967 C C . ASN A 1 254 ? 9.465 29.167 2.486 1.00 18.90 281 ASN A C 1
ATOM 1968 O O . ASN A 1 254 ? 8.656 28.305 2.846 1.00 19.59 281 ASN A O 1
ATOM 1973 N N . ASN A 1 255 ? 10.408 29.675 3.275 1.00 18.99 282 ASN A N 1
ATOM 1974 C CA . ASN A 1 255 ? 10.461 29.429 4.717 1.00 19.30 282 ASN A CA 1
ATOM 1975 C C . ASN A 1 255 ? 10.016 30.676 5.481 1.00 20.74 282 ASN A C 1
ATOM 1976 O O . ASN A 1 255 ? 10.310 30.822 6.662 1.00 21.25 282 ASN A O 1
ATOM 1981 N N . ALA A 1 256 ? 9.311 31.572 4.797 1.00 20.97 283 ALA A N 1
ATOM 1982 C CA . ALA A 1 256 ? 8.836 32.811 5.391 1.00 21.55 283 ALA A CA 1
ATOM 1983 C C . ALA A 1 256 ? 7.460 32.612 6.028 1.00 22.97 283 ALA A C 1
ATOM 1984 O O . ALA A 1 256 ? 7.367 32.310 7.221 1.00 23.40 283 ALA A O 1
ATOM 1986 N N . ARG A 1 257 ? 6.401 32.786 5.239 1.00 23.88 284 ARG A N 1
ATOM 1987 C CA . ARG A 1 257 ? 5.027 32.531 5.697 1.00 25.91 284 ARG A CA 1
ATOM 1988 C C . ARG A 1 257 ? 4.241 31.895 4.554 1.00 25.92 284 ARG A C 1
ATOM 1989 O O . ARG A 1 257 ? 4.382 32.303 3.395 1.00 25.39 284 ARG A O 1
ATOM 1997 N N . GLY A 1 258 ? 3.435 30.887 4.872 1.00 25.82 285 GLY A N 1
ATOM 1998 C CA . GLY A 1 258 ? 2.680 30.181 3.853 1.00 26.48 285 GLY A CA 1
ATOM 1999 C C . GLY A 1 258 ? 1.698 31.061 3.105 1.00 27.18 285 GLY A C 1
ATOM 2000 O O . GLY A 1 258 ? 1.549 30.944 1.885 1.00 27.55 285 GLY A O 1
ATOM 2001 N N . ALA A 1 259 ? 1.046 31.957 3.836 1.00 28.68 286 ALA A N 1
ATOM 2002 C CA . ALA A 1 259 ? -0.016 32.791 3.274 1.00 29.34 286 ALA A CA 1
ATOM 2003 C C . ALA A 1 259 ? 0.468 33.888 2.326 1.00 29.21 286 ALA A C 1
ATOM 2004 O O . ALA A 1 259 ? -0.347 34.601 1.736 1.00 29.85 286 ALA A O 1
ATOM 2006 N N . ILE A 1 260 ? 1.781 34.040 2.186 1.00 28.72 287 ILE A N 1
ATOM 2007 C CA . ILE A 1 260 ? 2.313 34.929 1.159 1.00 28.92 287 ILE A CA 1
ATOM 2008 C C . ILE A 1 260 ? 1.946 34.378 -0.218 1.00 28.47 287 ILE A C 1
ATOM 2009 O O . ILE A 1 260 ? 1.769 35.135 -1.182 1.00 29.52 287 ILE A O 1
ATOM 2014 N N . MET A 1 261 ? 1.79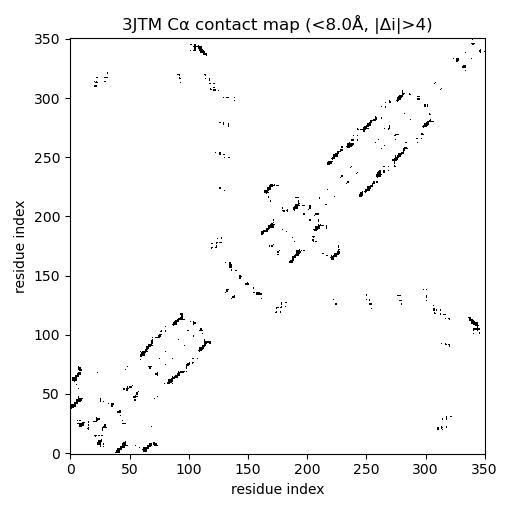2 33.058 -0.294 1.00 28.84 288 MET A N 1
ATOM 2015 C CA . MET A 1 261 ? 1.275 32.401 -1.494 1.00 29.65 288 MET A CA 1
ATOM 2016 C C . MET A 1 261 ? -0.237 32.256 -1.397 1.00 30.77 288 MET A C 1
ATOM 2017 O O . MET A 1 261 ? -0.767 31.989 -0.319 1.00 31.57 288 MET A O 1
ATOM 2024 N N . GLU A 1 262 ? -0.938 32.429 -2.512 1.00 31.56 289 GLU A N 1
ATOM 2025 C CA . GLU A 1 262 ? -2.300 31.921 -2.617 1.00 33.04 289 GLU A CA 1
ATOM 2026 C C . GLU A 1 262 ? -2.214 30.408 -2.709 1.00 33.33 289 GLU A C 1
ATOM 2027 O O . GLU A 1 262 ? -1.636 29.877 -3.657 1.00 33.94 289 GLU A O 1
ATOM 2033 N N . ARG A 1 263 ? -2.780 29.707 -1.737 1.00 32.45 290 ARG A N 1
ATOM 2034 C CA . ARG A 1 263 ? -2.600 28.260 -1.663 1.00 31.81 290 ARG A CA 1
ATOM 2035 C C . ARG A 1 263 ? -2.978 27.547 -2.959 1.00 31.60 290 ARG A C 1
ATOM 2036 O O . ARG A 1 263 ? -2.173 26.777 -3.505 1.00 30.60 290 ARG A O 1
ATOM 2044 N N . GLN A 1 264 ? -4.184 27.809 -3.456 1.00 33.19 291 GLN A N 1
ATOM 2045 C CA . GLN A 1 264 ? -4.654 27.132 -4.659 1.00 33.56 291 GLN A CA 1
ATOM 2046 C C . GLN A 1 264 ? -3.919 27.574 -5.920 1.00 33.25 291 GLN A C 1
ATOM 2047 O O . GLN A 1 264 ? -3.755 26.781 -6.844 1.00 33.37 291 GLN A O 1
ATOM 2053 N N . ALA A 1 265 ? -3.493 28.835 -5.969 1.00 32.66 292 ALA A N 1
ATOM 2054 C CA . ALA A 1 265 ? -2.761 29.334 -7.135 1.00 33.10 292 ALA A CA 1
ATOM 2055 C C . ALA A 1 265 ? -1.451 28.570 -7.305 1.00 32.66 292 ALA A C 1
ATOM 2056 O O . ALA A 1 265 ? -1.017 28.289 -8.434 1.00 33.11 292 ALA A O 1
ATOM 2058 N N . VAL A 1 266 ? -0.817 28.237 -6.182 1.00 31.99 293 VAL A N 1
ATOM 2059 C CA . VAL A 1 266 ? 0.399 27.441 -6.220 1.00 31.28 293 VAL A CA 1
ATOM 2060 C C . VAL A 1 266 ? 0.091 26.039 -6.732 1.00 32.05 293 VAL A C 1
ATOM 2061 O O . VAL A 1 266 ? 0.751 25.546 -7.639 1.00 32.30 293 VAL A O 1
ATOM 2065 N N . VAL A 1 267 ? -0.938 25.414 -6.173 1.00 31.92 294 VAL A N 1
ATOM 2066 C CA . VAL A 1 267 ? -1.338 24.084 -6.623 1.00 33.05 294 VAL A CA 1
ATOM 2067 C C . VAL A 1 267 ? -1.586 24.060 -8.129 1.00 33.83 294 VAL A C 1
ATOM 2068 O O . VAL A 1 267 ? -1.090 23.186 -8.841 1.00 34.03 294 VAL A O 1
ATOM 2072 N N . ASP A 1 268 ? -2.361 25.024 -8.609 1.00 34.21 295 ASP A N 1
ATOM 2073 C CA . ASP A 1 268 ? -2.683 25.094 -10.028 1.00 33.99 295 ASP A CA 1
ATOM 2074 C C . ASP A 1 268 ? -1.439 25.232 -10.908 1.00 34.08 295 ASP A C 1
ATOM 2075 O O . ASP A 1 268 ? -1.332 24.581 -11.957 1.00 34.69 295 ASP A O 1
ATOM 2080 N N . ALA A 1 269 ? -0.512 26.092 -10.500 1.00 34.07 296 ALA A N 1
ATOM 2081 C CA . ALA A 1 269 ? 0.670 26.357 -11.319 1.00 33.00 296 ALA A CA 1
ATOM 2082 C C . ALA A 1 269 ? 1.695 25.231 -11.233 1.00 32.56 296 ALA A C 1
ATOM 2083 O O . ALA A 1 269 ? 2.505 25.048 -12.137 1.00 31.98 296 ALA A O 1
ATOM 2085 N N . VAL A 1 270 ? 1.671 24.483 -10.138 1.00 33.06 297 VAL A N 1
ATOM 2086 C CA . VAL A 1 270 ? 2.501 23.295 -10.035 1.00 32.81 297 VAL A CA 1
ATOM 2087 C C . VAL A 1 270 ? 1.946 22.179 -10.931 1.00 33.36 297 VAL A C 1
ATOM 2088 O O . VAL A 1 270 ? 2.701 21.467 -11.598 1.00 33.95 297 VAL A O 1
ATOM 2092 N N . GLU A 1 271 ? 0.623 22.049 -10.971 1.00 33.78 298 GLU A N 1
ATOM 2093 C CA . GLU A 1 271 ? -0.008 21.015 -11.790 1.00 35.06 298 GLU A CA 1
ATOM 2094 C C . GLU A 1 271 ? 0.185 21.253 -13.288 1.00 35.39 298 GLU A C 1
ATOM 2095 O O . GLU A 1 271 ? 0.313 20.305 -14.064 1.00 36.85 298 GLU A O 1
ATOM 2101 N N . SER A 1 272 ? 0.212 22.518 -13.691 1.00 34.25 299 SER A N 1
ATOM 2102 C CA . SER A 1 272 ? 0.388 22.862 -15.098 1.00 35.44 299 SER A CA 1
ATOM 2103 C C . SER A 1 272 ? 1.863 22.849 -15.485 1.00 35.12 299 SER A C 1
ATOM 2104 O O . SER A 1 272 ? 2.200 22.703 -16.660 1.00 35.81 299 SER A O 1
ATOM 2107 N N . GLY A 1 273 ? 2.739 23.015 -14.495 1.00 34.54 300 GLY A N 1
ATOM 2108 C CA . GLY A 1 273 ? 4.166 23.025 -14.746 1.00 33.81 300 GLY A CA 1
ATOM 2109 C C . GLY A 1 273 ? 4.786 24.409 -14.773 1.00 32.61 300 GLY A C 1
ATOM 2110 O O . GLY A 1 273 ? 6.009 24.539 -14.896 1.00 33.40 300 GLY A O 1
ATOM 2111 N N . HIS A 1 274 ? 3.964 25.449 -14.652 1.00 31.26 301 HIS A N 1
ATOM 2112 C CA . HIS A 1 274 ? 4.503 26.805 -14.673 1.00 30.73 301 HIS A CA 1
ATOM 2113 C C . HIS A 1 274 ? 5.444 27.055 -13.504 1.00 29.62 301 HIS A C 1
ATOM 2114 O O . HIS A 1 274 ? 6.465 27.725 -13.663 1.00 29.95 301 HIS A O 1
ATOM 2121 N N . ILE A 1 275 ? 5.084 26.537 -12.329 1.00 28.26 302 ILE A N 1
ATOM 2122 C CA . ILE A 1 275 ? 6.038 26.396 -11.236 1.00 27.15 302 ILE A CA 1
ATOM 2123 C C . ILE A 1 275 ? 6.645 25.001 -11.336 1.00 26.47 302 ILE A C 1
ATOM 2124 O O . ILE A 1 275 ? 5.926 24.001 -11.291 1.00 27.88 302 ILE A O 1
ATOM 2129 N N . GLY A 1 276 ? 7.967 24.934 -11.472 1.00 25.16 303 GLY A N 1
ATOM 2130 C CA . GLY A 1 276 ? 8.661 23.667 -11.628 1.00 24.14 303 GLY A CA 1
ATOM 2131 C C . GLY A 1 276 ? 8.833 22.914 -10.322 1.00 23.49 303 GLY A C 1
ATOM 2132 O O . GLY A 1 276 ? 8.988 21.694 -10.316 1.00 24.99 303 GLY A O 1
ATOM 2133 N N . GLY A 1 277 ? 8.811 23.639 -9.209 1.00 22.14 304 GLY A N 1
ATOM 2134 C CA . GLY A 1 277 ? 9.007 23.028 -7.908 1.00 21.05 304 GLY A CA 1
ATOM 2135 C C . GLY A 1 277 ? 8.753 24.052 -6.827 1.00 20.45 304 GLY A C 1
ATOM 2136 O O . GLY A 1 277 ? 9.037 25.236 -7.010 1.00 20.06 304 GLY A O 1
ATOM 2137 N N . TYR A 1 278 ? 8.206 23.591 -5.708 1.00 20.06 305 TYR A N 1
ATOM 2138 C CA . TYR A 1 278 ? 7.915 24.456 -4.573 1.00 19.59 305 TYR A CA 1
ATOM 2139 C C . TYR A 1 278 ? 8.402 23.753 -3.311 1.00 18.03 305 TYR A C 1
ATOM 2140 O O . TYR A 1 278 ? 8.065 22.584 -3.078 1.00 19.56 305 TYR A O 1
ATOM 2149 N N . SER A 1 279 ? 9.211 24.448 -2.510 1.00 17.47 306 SER A N 1
ATOM 2150 C CA . SER A 1 279 ? 9.765 23.863 -1.288 1.00 17.10 306 SER A CA 1
ATOM 2151 C C . SER A 1 279 ? 9.767 24.856 -0.143 1.00 18.22 306 SER A C 1
ATOM 2152 O O . SER A 1 279 ? 10.212 25.989 -0.288 1.00 17.73 306 SER A O 1
ATOM 2155 N N . GLY A 1 280 ? 9.314 24.414 1.017 1.00 17.95 307 GLY A N 1
ATOM 2156 C CA . GLY A 1 280 ? 9.335 25.279 2.178 1.00 18.17 307 GLY A CA 1
ATOM 2157 C C . GLY A 1 280 ? 8.878 24.514 3.397 1.00 17.72 307 GLY A C 1
ATOM 2158 O O . GLY A 1 280 ? 8.515 23.330 3.302 1.00 17.80 307 GLY A O 1
ATOM 2159 N N . ASP A 1 281 ? 8.897 25.184 4.545 1.00 18.34 308 ASP A N 1
ATOM 2160 C CA . ASP A 1 281 ? 8.476 24.548 5.783 1.00 19.09 308 ASP A CA 1
ATOM 2161 C C . ASP A 1 281 ? 7.363 25.324 6.478 1.00 20.17 308 ASP A C 1
ATOM 2162 O O . ASP A 1 281 ? 7.031 25.045 7.627 1.00 21.01 308 ASP A O 1
ATOM 2167 N N . VAL A 1 282 ? 6.777 26.286 5.765 1.00 20.64 309 VAL A N 1
ATOM 2168 C CA . VAL A 1 282 ? 5.659 27.074 6.288 1.00 21.27 309 VAL A CA 1
ATOM 2169 C C . VAL A 1 282 ? 4.383 26.820 5.491 1.00 21.85 309 VAL A C 1
ATOM 2170 O O . VAL A 1 282 ? 4.415 26.635 4.268 1.00 22.72 309 VAL A O 1
ATOM 2174 N N . TRP A 1 283 ? 3.264 26.816 6.208 1.00 23.22 310 TRP A N 1
ATOM 2175 C CA . TRP A 1 283 ? 1.992 26.355 5.674 1.00 23.85 310 TRP A CA 1
ATOM 2176 C C . TRP A 1 283 ? 0.846 27.235 6.147 1.00 26.69 310 TRP A C 1
ATOM 2177 O O . TRP A 1 283 ? 0.963 27.908 7.176 1.00 26.70 310 TRP A O 1
ATOM 2188 N N . ASP A 1 284 ? -0.272 27.195 5.421 1.00 28.40 311 ASP A N 1
ATOM 2189 C CA . ASP A 1 284 ? -1.528 27.769 5.899 1.00 30.55 311 ASP A CA 1
ATOM 2190 C C . ASP A 1 284 ? -2.664 26.782 5.636 1.00 31.18 311 ASP A C 1
ATOM 2191 O O . ASP A 1 284 ? -2.916 26.425 4.485 1.00 30.71 311 ASP A O 1
ATOM 2196 N N . PRO A 1 285 ? -3.332 26.308 6.703 1.00 31.20 312 PRO A N 1
ATOM 2197 C CA . PRO A 1 285 ? -3.033 26.576 8.115 1.00 30.77 312 PRO A CA 1
ATOM 2198 C C . PRO A 1 285 ? -1.782 25.844 8.589 1.00 30.28 312 PRO A C 1
ATOM 2199 O O . PRO A 1 285 ? -1.243 25.006 7.867 1.00 30.21 312 PRO A O 1
ATOM 2203 N N . GLN A 1 286 ? -1.351 26.148 9.810 1.00 29.24 313 GLN A N 1
ATOM 2204 C CA . GLN A 1 286 ? -0.164 25.536 10.388 1.00 29.05 313 GLN A CA 1
ATOM 2205 C C . GLN A 1 286 ? -0.421 25.270 11.869 1.00 30.66 313 GLN A C 1
ATOM 2206 O O . GLN A 1 286 ? -0.825 26.177 12.598 1.00 33.02 313 GLN A O 1
ATOM 2212 N N . PRO A 1 287 ? -0.217 24.021 12.322 1.00 30.59 314 PRO A N 1
ATOM 2213 C CA . PRO A 1 287 ? 0.226 22.846 11.561 1.00 30.33 314 PRO A CA 1
ATOM 2214 C C . PRO A 1 287 ? -0.671 22.530 10.364 1.00 29.81 314 PRO A C 1
ATOM 2215 O O . PRO A 1 287 ? -1.875 22.779 10.392 1.00 30.43 314 PRO A O 1
ATOM 2219 N N . ALA A 1 288 ? -0.077 21.980 9.314 1.00 29.59 315 ALA A N 1
ATOM 2220 C CA . ALA A 1 288 ? -0.837 21.638 8.120 1.00 29.17 315 ALA A CA 1
ATOM 2221 C C . ALA A 1 288 ? -1.726 20.433 8.387 1.00 29.80 315 ALA A C 1
ATOM 2222 O O . ALA A 1 288 ? -1.241 19.402 8.855 1.00 29.79 315 ALA A O 1
ATOM 2224 N N . PRO A 1 289 ? -3.036 20.563 8.104 1.00 31.05 316 PRO A N 1
ATOM 2225 C CA . PRO A 1 289 ? -3.955 19.426 8.204 1.00 31.77 316 PRO A CA 1
ATOM 2226 C C . PRO A 1 289 ? -3.498 18.246 7.353 1.00 31.81 316 PRO A C 1
ATOM 2227 O O . PRO A 1 289 ? -2.720 18.417 6.408 1.00 31.15 316 PRO A O 1
ATOM 2231 N N . LYS A 1 290 ? -3.979 17.058 7.697 1.00 33.89 317 LYS A N 1
ATOM 2232 C CA . LYS A 1 290 ? -3.614 15.832 7.005 1.00 35.17 317 LYS A CA 1
ATOM 2233 C C . LYS A 1 290 ? -3.895 15.948 5.510 1.00 34.58 317 LYS A C 1
ATOM 2234 O O . LYS A 1 290 ? -3.166 15.392 4.685 1.00 34.98 317 LYS A O 1
ATOM 2239 N N . ASP A 1 291 ? -4.950 16.680 5.164 1.00 34.40 318 ASP A N 1
ATOM 2240 C CA . ASP A 1 291 ? -5.353 16.810 3.767 1.00 34.50 318 ASP A CA 1
ATOM 2241 C C . ASP A 1 291 ? -4.839 18.075 3.076 1.00 33.86 318 ASP A C 1
ATOM 2242 O O . ASP A 1 291 ? -5.297 18.409 1.980 1.00 34.46 318 ASP A O 1
ATOM 2247 N N . HIS A 1 292 ? -3.883 18.769 3.690 1.00 32.00 319 HIS A N 1
ATOM 2248 C CA . HIS A 1 292 ? -3.333 19.974 3.070 1.00 30.63 319 HIS A CA 1
ATOM 2249 C C . HIS A 1 292 ? -2.834 19.663 1.657 1.00 31.13 319 HIS A C 1
ATOM 2250 O O . HIS A 1 292 ? -2.022 18.758 1.469 1.00 30.50 319 HIS A O 1
ATOM 2257 N N . PRO A 1 293 ? -3.316 20.420 0.658 1.00 31.11 320 PRO A N 1
ATOM 2258 C CA . PRO A 1 293 ? -3.031 20.094 -0.746 1.00 30.99 320 PRO A CA 1
ATOM 2259 C C . PRO A 1 293 ? -1.551 20.173 -1.135 1.00 29.96 320 PRO A C 1
ATOM 2260 O O . PRO A 1 293 ? -1.124 19.504 -2.082 1.00 30.37 320 PRO A O 1
ATOM 2264 N N . TRP A 1 294 ? -0.774 20.983 -0.428 1.00 28.74 321 TRP A N 1
ATOM 2265 C CA . TRP A 1 294 ? 0.638 21.127 -0.758 1.00 28.29 321 TRP A CA 1
ATOM 2266 C C . TRP A 1 294 ? 1.395 19.831 -0.467 1.00 28.20 321 TRP A C 1
ATOM 2267 O O . TRP A 1 294 ? 2.493 19.615 -0.978 1.00 29.43 321 TRP A O 1
ATOM 2278 N N . ARG A 1 295 ? 0.806 18.971 0.362 1.00 27.81 322 ARG A N 1
ATOM 2279 C CA . ARG A 1 295 ? 1.405 17.678 0.672 1.00 28.10 322 ARG A CA 1
ATOM 2280 C C . ARG A 1 295 ? 1.416 16.743 -0.538 1.00 27.86 322 ARG A C 1
ATOM 2281 O O . ARG A 1 295 ? 2.277 15.872 -0.642 1.00 29.35 322 ARG A O 1
ATOM 2289 N N . TYR A 1 296 ? 0.453 16.916 -1.442 1.00 28.62 323 TYR A N 1
ATOM 2290 C CA . TYR A 1 296 ? 0.168 15.908 -2.466 1.00 30.05 323 TYR A CA 1
ATOM 2291 C C . TYR A 1 296 ? 0.328 16.419 -3.890 1.00 30.55 323 TYR A C 1
ATOM 2292 O O . TYR A 1 296 ? 0.112 15.678 -4.851 1.00 31.95 323 TYR A O 1
ATOM 2301 N N . MET A 1 297 ? 0.713 17.681 -4.029 1.00 29.74 324 MET A N 1
ATOM 2302 C CA . MET A 1 297 ? 0.902 18.265 -5.349 1.00 29.26 324 MET A CA 1
ATOM 2303 C C . MET A 1 297 ? 2.222 17.809 -5.967 1.00 29.94 324 MET A C 1
ATOM 2304 O O . MET A 1 297 ? 3.159 17.443 -5.254 1.00 29.93 324 MET A O 1
ATOM 2309 N N . PRO A 1 298 ? 2.295 17.817 -7.307 1.00 29.56 325 PRO A N 1
ATOM 2310 C CA . PRO A 1 298 ? 3.522 17.430 -8.017 1.00 29.51 325 PRO A CA 1
ATOM 2311 C C . PRO A 1 298 ? 4.716 18.308 -7.642 1.00 29.26 325 PRO A C 1
ATOM 2312 O O . PRO A 1 298 ? 4.553 19.502 -7.403 1.00 29.44 325 PRO A O 1
ATOM 2316 N N . ASN A 1 299 ? 5.899 17.707 -7.587 1.00 27.99 326 ASN A N 1
ATOM 2317 C CA . ASN A 1 299 ? 7.153 18.445 -7.435 1.00 27.43 326 ASN A CA 1
ATOM 2318 C C . ASN A 1 299 ? 7.309 19.237 -6.146 1.00 27.93 326 ASN A C 1
ATOM 2319 O O . ASN A 1 299 ? 8.106 20.170 -6.068 1.00 30.76 326 ASN A O 1
ATOM 2324 N N . GLN A 1 300 ? 6.561 18.851 -5.128 1.00 24.78 327 GLN A N 1
ATOM 2325 C CA . GLN A 1 300 ? 6.705 19.502 -3.836 1.00 22.75 327 GLN A CA 1
ATOM 2326 C C . GLN A 1 300 ? 7.899 18.922 -3.090 1.00 20.73 327 GLN A C 1
ATOM 2327 O O . GLN A 1 300 ? 8.154 17.722 -3.156 1.00 22.32 327 GLN A O 1
ATOM 2333 N N . ALA A 1 301 ? 8.628 19.786 -2.390 1.00 20.06 328 ALA A N 1
ATOM 2334 C CA . ALA A 1 301 ? 9.710 19.357 -1.509 1.00 19.67 328 ALA A CA 1
ATOM 2335 C C . ALA A 1 301 ? 9.503 19.978 -0.134 1.00 18.93 328 ALA A C 1
ATOM 2336 O O . ALA A 1 301 ? 10.407 20.621 0.426 1.00 18.88 328 ALA A O 1
ATOM 2338 N N . MET A 1 302 ? 8.303 19.779 0.403 1.00 18.88 329 MET A N 1
ATOM 2339 C CA . MET A 1 302 ? 7.908 20.362 1.678 1.00 19.44 329 MET A CA 1
ATOM 2340 C C . MET A 1 302 ? 8.451 19.584 2.868 1.00 18.97 329 MET A C 1
ATOM 2341 O O . MET A 1 302 ? 8.809 18.412 2.759 1.00 21.14 329 MET A O 1
ATOM 2346 N N . THR A 1 303 ? 8.496 20.253 4.014 1.00 19.31 330 THR A N 1
ATOM 2347 C CA . THR A 1 303 ? 8.621 19.566 5.296 1.00 19.03 330 THR A CA 1
ATOM 2348 C C . THR A 1 303 ? 7.728 20.274 6.314 1.00 19.46 330 THR A C 1
ATOM 2349 O O . THR A 1 303 ? 7.260 21.386 6.059 1.00 20.01 330 THR A O 1
ATOM 2353 N N . PRO A 1 304 ? 7.485 19.642 7.477 1.00 19.73 331 PRO A N 1
ATOM 2354 C CA . PRO A 1 304 ? 6.838 20.376 8.569 1.00 20.82 331 PRO A CA 1
ATOM 2355 C C . PRO A 1 304 ? 7.730 21.536 9.021 1.00 20.48 331 PRO A C 1
ATOM 2356 O O . PRO A 1 304 ? 8.889 21.632 8.605 1.00 20.25 331 PRO A O 1
ATOM 2360 N N . HIS A 1 305 ? 7.197 22.406 9.869 1.00 21.24 332 HIS A N 1
ATOM 2361 C CA . HIS A 1 305 ? 7.861 23.658 10.195 1.00 20.62 332 HIS A CA 1
ATOM 2362 C C . HIS A 1 305 ? 8.963 23.489 11.237 1.00 20.41 332 HIS A C 1
ATOM 2363 O O . HIS A 1 305 ? 8.750 23.760 12.413 1.00 24.45 332 HIS A O 1
ATOM 2370 N N . THR A 1 306 ? 10.154 23.074 10.817 1.00 19.59 333 THR A N 1
ATOM 2371 C CA . THR A 1 306 ? 11.179 22.751 11.806 1.00 21.22 333 THR A CA 1
ATOM 2372 C C . THR A 1 306 ? 12.558 23.404 11.593 1.00 19.40 333 THR A C 1
ATOM 2373 O O . THR A 1 306 ? 13.473 23.169 12.378 1.00 20.22 333 THR A O 1
ATOM 2377 N N . SER A 1 307 ? 12.720 24.220 10.555 1.00 18.10 334 SER A N 1
ATOM 2378 C CA . SER A 1 307 ? 14.047 24.784 10.279 1.00 18.19 334 SER A CA 1
ATOM 2379 C C . SER A 1 307 ? 14.629 25.608 11.427 1.00 16.53 334 SER A C 1
ATOM 2380 O O . SER A 1 307 ? 15.854 25.691 11.574 1.00 17.78 334 SER A O 1
ATOM 2383 N N . GLY A 1 308 ? 13.761 26.214 12.233 1.00 16.55 335 GLY A N 1
ATOM 2384 C CA . GLY A 1 308 ? 14.205 27.007 13.368 1.00 17.15 335 GLY A CA 1
ATOM 2385 C C . GLY A 1 308 ? 14.195 26.258 14.693 1.00 15.78 335 GLY A C 1
ATOM 2386 O O . GLY A 1 308 ? 14.228 26.859 15.767 1.00 17.09 335 GLY A O 1
ATOM 2387 N N . THR A 1 309 ? 14.107 24.938 14.634 1.00 15.78 336 THR A N 1
ATOM 2388 C CA . THR A 1 309 ? 14.161 24.155 15.861 1.00 15.77 336 THR A CA 1
ATOM 2389 C C . THR A 1 309 ? 15.158 23.000 15.750 1.00 15.17 336 THR A C 1
ATOM 2390 O O . THR A 1 309 ? 15.009 21.934 16.366 1.00 15.76 336 THR A O 1
ATOM 2394 N N . THR A 1 310 ? 16.204 23.225 14.963 1.00 14.13 337 THR A N 1
ATOM 2395 C CA . THR A 1 310 ? 17.358 22.353 15.024 1.00 13.64 337 THR A CA 1
ATOM 2396 C C . THR A 1 310 ? 17.912 22.393 16.448 1.00 13.36 337 THR A C 1
ATOM 2397 O O . THR A 1 310 ? 17.663 23.346 17.206 1.00 13.28 337 THR A O 1
ATOM 2401 N N . ILE A 1 311 ? 18.707 21.389 16.800 1.00 13.29 338 ILE A N 1
ATOM 2402 C CA . ILE A 1 311 ? 19.300 21.340 18.128 1.00 13.15 338 ILE A CA 1
ATOM 2403 C C . ILE A 1 311 ? 20.116 22.613 18.405 1.00 12.71 338 ILE A C 1
ATOM 2404 O O . ILE A 1 311 ? 20.069 23.159 19.496 1.00 12.97 338 ILE A O 1
ATOM 2409 N N . ASP A 1 312 ? 20.856 23.105 17.417 1.00 12.67 339 ASP A N 1
ATOM 2410 C CA . ASP A 1 312 ? 21.675 24.297 17.642 1.00 13.36 339 ASP A CA 1
ATOM 2411 C C . ASP A 1 312 ? 20.835 25.541 17.910 1.00 12.39 339 ASP A C 1
ATOM 2412 O O . ASP A 1 312 ? 21.169 26.361 18.787 1.00 13.33 339 ASP A O 1
ATOM 2417 N N . ALA A 1 313 ? 19.717 25.680 17.205 1.00 13.30 340 ALA A N 1
ATOM 2418 C CA . ALA A 1 313 ? 18.796 26.778 17.490 1.00 13.05 340 ALA A CA 1
ATOM 2419 C C . ALA A 1 313 ? 18.239 26.624 18.908 1.00 12.34 340 ALA A C 1
ATOM 2420 O O . ALA A 1 313 ? 18.164 27.599 19.666 1.00 12.06 340 ALA A O 1
ATOM 2422 N N . GLN A 1 314 ? 17.842 25.403 19.271 1.00 12.50 341 GLN A N 1
ATOM 2423 C CA . GLN A 1 314 ? 17.295 25.156 20.603 1.00 12.76 341 GLN A CA 1
ATOM 2424 C C . GLN A 1 314 ? 18.295 25.519 21.703 1.00 13.12 341 GLN A C 1
ATOM 2425 O O . GLN A 1 314 ? 17.915 26.067 22.749 1.00 12.38 341 GLN A O 1
ATOM 2431 N N . LEU A 1 315 ? 19.571 25.213 21.488 1.00 12.59 342 LEU A N 1
ATOM 2432 C CA . LEU A 1 315 ? 20.583 25.577 22.473 1.00 13.03 342 LEU A CA 1
ATOM 2433 C C . LEU A 1 315 ? 20.655 27.098 22.642 1.00 12.39 342 LEU A C 1
ATOM 2434 O O . LEU A 1 315 ? 20.779 27.594 23.752 1.00 13.38 342 LEU A O 1
ATOM 2439 N N . ARG A 1 316 ? 20.596 27.839 21.540 1.00 12.25 343 ARG A N 1
ATOM 2440 C CA . ARG A 1 316 ? 20.541 29.297 21.626 1.00 12.75 343 ARG A CA 1
ATOM 2441 C C . ARG A 1 316 ? 19.277 29.782 22.350 1.00 11.72 343 ARG A C 1
ATOM 2442 O O . ARG A 1 316 ? 19.334 30.721 23.149 1.00 12.22 343 ARG A O 1
ATOM 2450 N N . TYR A 1 317 ? 18.136 29.153 22.078 1.00 11.75 344 TYR A N 1
ATOM 2451 C CA . TYR A 1 317 ? 16.902 29.541 22.749 1.00 12.08 344 TYR A CA 1
ATOM 2452 C C . TYR A 1 317 ? 17.018 29.327 24.246 1.00 11.02 344 TYR A C 1
ATOM 2453 O O . TYR A 1 317 ? 16.607 30.182 25.027 1.00 11.55 344 TYR A O 1
ATOM 2462 N N . ALA A 1 318 ? 17.558 28.180 24.641 1.00 12.01 345 ALA A N 1
ATOM 2463 C CA . ALA A 1 318 ? 17.705 27.854 26.055 1.00 12.09 345 ALA A CA 1
ATOM 2464 C C . ALA A 1 318 ? 18.690 28.817 26.722 1.00 12.11 345 ALA A C 1
ATOM 2465 O O . ALA A 1 318 ? 18.447 29.296 27.836 1.00 12.09 345 ALA A O 1
ATOM 2467 N N . ALA A 1 319 ? 19.821 29.085 26.062 1.00 13.08 346 ALA A N 1
ATOM 2468 C CA . ALA A 1 319 ? 20.808 30.000 26.630 1.00 13.55 346 ALA A CA 1
ATOM 2469 C C . ALA A 1 319 ? 20.255 31.414 26.799 1.00 12.70 346 ALA A C 1
ATOM 2470 O O . ALA A 1 319 ? 20.480 32.048 27.823 1.00 13.35 346 ALA A O 1
ATOM 2472 N N . GLY A 1 320 ? 19.494 31.895 25.820 1.00 12.42 347 GLY A N 1
ATOM 2473 C CA . GLY A 1 320 ? 18.927 33.228 25.908 1.00 12.97 347 GLY A CA 1
ATOM 2474 C C . GLY A 1 320 ? 17.869 33.316 26.998 1.00 11.60 347 GLY A C 1
ATOM 2475 O O . GLY A 1 320 ? 17.758 34.326 27.703 1.00 12.56 347 GLY A O 1
ATOM 2476 N N . THR A 1 321 ? 17.104 32.241 27.161 1.00 11.61 348 THR A N 1
ATOM 2477 C CA . THR A 1 321 ? 16.083 32.192 28.206 1.00 11.05 348 THR A CA 1
ATOM 2478 C C . THR A 1 321 ? 16.754 32.202 29.580 1.00 11.81 348 THR A C 1
ATOM 2479 O O . THR A 1 321 ? 16.345 32.950 30.471 1.00 12.08 348 THR A O 1
ATOM 2483 N N . LYS A 1 322 ? 17.807 31.400 29.745 1.00 11.85 349 LYS A N 1
ATOM 2484 C CA . LYS A 1 322 ? 18.540 31.380 31.009 1.00 13.00 349 LYS A CA 1
ATOM 2485 C C . LYS A 1 322 ? 19.118 32.764 31.322 1.00 13.50 349 LYS A C 1
ATOM 2486 O O . LYS A 1 322 ? 19.033 33.231 32.454 1.00 14.06 349 LYS A O 1
ATOM 2492 N N . ASP A 1 323 ? 19.700 33.418 30.326 1.00 13.76 350 ASP A N 1
ATOM 2493 C CA . ASP A 1 323 ? 20.248 34.755 30.515 1.00 14.14 350 ASP A CA 1
ATOM 2494 C C . ASP A 1 323 ? 19.177 35.725 30.991 1.00 12.52 350 ASP A C 1
ATOM 2495 O O . ASP A 1 323 ? 19.394 36.473 31.947 1.00 13.75 350 ASP A O 1
ATOM 2500 N N . MET A 1 324 ? 18.018 35.717 30.342 1.00 12.11 351 MET A N 1
ATOM 2501 C CA . MET A 1 324 ? 16.942 36.619 30.748 1.00 12.15 351 MET A CA 1
ATOM 2502 C C . MET A 1 324 ? 16.400 36.280 32.136 1.00 11.83 351 MET A C 1
ATOM 2503 O O . MET A 1 324 ? 16.121 37.192 32.915 1.00 12.88 351 MET A O 1
ATOM 2508 N N . LEU A 1 325 ? 16.293 34.993 32.485 1.00 11.99 352 LEU A N 1
ATOM 2509 C CA . LEU A 1 325 ? 15.893 34.642 33.843 1.00 12.63 352 LEU A CA 1
ATOM 2510 C C . LEU A 1 325 ? 16.882 35.186 34.864 1.00 13.45 352 LEU A C 1
ATOM 2511 O O . LEU A 1 325 ? 16.477 35.760 35.876 1.00 14.06 352 LEU A O 1
ATOM 2516 N N . GLU A 1 326 ? 18.177 35.006 34.612 1.00 13.59 353 GLU A N 1
ATOM 2517 C CA . GLU A 1 326 ? 19.190 35.511 35.538 1.00 14.43 353 GLU A CA 1
ATOM 2518 C C . GLU A 1 326 ? 19.048 37.028 35.698 1.00 14.61 353 GLU A C 1
ATOM 2519 O O . GLU A 1 326 ? 19.084 37.553 36.810 1.00 16.37 353 GLU A O 1
ATOM 2529 N N . ARG A 1 327 ? 18.918 37.741 34.576 1.00 14.96 354 ARG A N 1
ATOM 2530 C CA . ARG A 1 327 ? 18.749 39.185 34.632 1.00 15.02 354 ARG A CA 1
ATOM 2531 C C . ARG A 1 327 ? 17.483 39.578 35.406 1.00 15.80 354 ARG A C 1
ATOM 2532 O O . ARG A 1 327 ? 17.498 40.519 36.203 1.00 16.66 354 ARG A O 1
ATOM 2540 N N . TYR A 1 328 ? 16.386 38.858 35.179 1.00 14.09 355 TYR A N 1
ATOM 2541 C CA . TYR A 1 328 ? 15.138 39.106 35.902 1.00 14.51 355 TYR A CA 1
ATOM 2542 C C . TYR A 1 328 ? 15.348 38.948 37.418 1.00 15.00 355 TYR A C 1
ATOM 2543 O O . TYR A 1 328 ? 14.928 39.791 38.202 1.00 15.48 355 TYR A O 1
ATOM 2552 N N . PHE A 1 329 ? 16.021 37.878 37.834 1.00 14.93 356 PHE A N 1
ATOM 2553 C CA . PHE A 1 329 ? 16.252 37.653 39.259 1.00 16.23 356 PHE A CA 1
ATOM 2554 C C . PHE A 1 329 ? 17.111 38.774 39.855 1.00 17.43 356 PHE A C 1
ATOM 2555 O O . PHE A 1 329 ? 16.931 39.139 41.004 1.00 19.53 356 PHE A O 1
ATOM 2563 N N . LYS A 1 330 ? 18.036 39.322 39.069 1.00 17.72 357 LYS A N 1
ATOM 2564 C CA . LYS A 1 330 ? 18.981 40.332 39.559 1.00 19.18 357 LYS A CA 1
ATOM 2565 C C . LYS A 1 330 ? 18.520 41.772 39.342 1.00 19.92 357 LYS A C 1
ATOM 2566 O O . LYS A 1 330 ? 19.199 42.716 39.760 1.00 21.89 357 LYS A O 1
ATOM 2572 N N . GLY A 1 331 ? 17.364 41.946 38.711 1.00 18.47 358 GLY A N 1
ATOM 2573 C CA . GLY A 1 331 ? 16.851 43.274 38.413 1.00 19.50 358 GLY A CA 1
ATOM 2574 C C . GLY A 1 331 ? 17.602 44.027 37.322 1.00 20.16 358 GLY A C 1
ATOM 2575 O O . GLY A 1 331 ? 17.659 45.256 37.343 1.00 22.36 358 GLY A O 1
ATOM 2576 N N . GLU A 1 332 ? 18.152 43.302 36.352 1.00 18.00 359 GLU A N 1
ATOM 2577 C CA . GLU A 1 332 ? 18.902 43.916 35.252 1.00 18.29 359 GLU A CA 1
ATOM 2578 C C . GLU A 1 332 ? 18.078 43.900 33.972 1.00 16.98 359 GLU A C 1
ATOM 2579 O O . GLU A 1 332 ? 17.339 42.946 33.724 1.00 17.37 359 GLU A O 1
ATOM 2585 N N . ASP A 1 333 ? 18.214 44.938 33.151 1.00 17.19 360 ASP A N 1
ATOM 2586 C CA . ASP A 1 333 ? 17.517 44.982 31.865 1.00 16.70 360 ASP A CA 1
ATOM 2587 C C . ASP A 1 333 ? 17.985 43.878 30.928 1.00 15.37 360 ASP A C 1
ATOM 2588 O O . ASP A 1 333 ? 19.156 43.502 30.918 1.00 16.14 360 ASP A O 1
ATOM 2593 N N . PHE A 1 334 ? 17.057 43.378 30.124 1.00 14.16 361 PHE A N 1
ATOM 2594 C CA . PHE A 1 334 ? 17.370 42.446 29.053 1.00 14.23 361 PHE A CA 1
ATOM 2595 C C . PHE A 1 334 ? 18.004 43.218 27.895 1.00 15.10 361 PHE A C 1
ATOM 2596 O O . PHE A 1 334 ? 17.923 44.439 27.850 1.00 16.23 361 PHE A O 1
ATOM 2604 N N . PRO A 1 335 ? 18.606 42.503 26.929 1.00 15.53 362 PRO A N 1
ATOM 2605 C CA . PRO A 1 335 ? 18.990 43.172 25.678 1.00 16.58 362 PRO A CA 1
ATOM 2606 C C . PRO A 1 335 ? 17.774 43.889 25.086 1.00 15.94 362 PRO A C 1
ATOM 2607 O O . PRO A 1 335 ? 16.676 43.330 25.031 1.00 15.36 362 PRO A O 1
ATOM 2611 N N . THR A 1 336 ? 17.965 45.125 24.647 1.00 16.03 363 THR A N 1
ATOM 2612 C CA . THR A 1 336 ? 16.862 45.956 24.197 1.00 16.35 363 THR A CA 1
ATOM 2613 C C . THR A 1 336 ? 16.048 45.262 23.110 1.00 14.96 363 THR A C 1
ATOM 2614 O O . THR A 1 336 ? 14.818 45.274 23.137 1.00 15.44 363 THR A O 1
ATOM 2618 N N . GLU A 1 337 ? 16.738 44.616 22.186 1.00 14.43 364 GLU A N 1
ATOM 2619 C CA . GLU A 1 337 ? 16.075 43.967 21.061 1.00 14.24 364 GLU A CA 1
ATOM 2620 C C . GLU A 1 337 ? 15.213 42.755 21.439 1.00 13.43 364 GLU A C 1
ATOM 2621 O O . GLU A 1 337 ? 14.431 42.284 20.614 1.00 13.89 364 GLU A O 1
ATOM 2630 N N . ASN A 1 338 ? 15.348 42.263 22.672 1.00 12.45 365 ASN A N 1
ATOM 2631 C CA . ASN A 1 338 ? 14.535 41.134 23.135 1.00 12.34 365 ASN A CA 1
ATOM 2632 C C . ASN A 1 338 ? 13.161 41.539 23.650 1.00 12.00 365 ASN A C 1
ATOM 2633 O O . ASN A 1 338 ? 12.271 40.693 23.758 1.00 12.34 365 ASN A O 1
ATOM 2638 N N . TYR A 1 339 ? 12.991 42.805 24.029 1.00 11.82 366 TYR A N 1
ATOM 2639 C CA . TYR A 1 339 ? 11.720 43.237 24.596 1.00 12.29 366 TYR A CA 1
ATOM 2640 C C . TYR A 1 339 ? 10.617 43.396 23.571 1.00 12.42 366 TYR A C 1
ATOM 2641 O O . TYR A 1 339 ? 10.797 44.046 22.552 1.00 14.97 366 TYR A O 1
ATOM 2650 N N . ILE A 1 340 ? 9.457 42.826 23.882 1.00 12.93 367 ILE A N 1
ATOM 2651 C CA . ILE A 1 340 ? 8.213 43.103 23.164 1.00 13.17 367 ILE A CA 1
ATOM 2652 C C . ILE A 1 340 ? 7.349 44.049 24.010 1.00 13.42 367 ILE A C 1
ATOM 2653 O O . ILE A 1 340 ? 6.799 45.028 23.501 1.00 15.30 367 ILE A O 1
ATOM 2658 N N . VAL A 1 341 ? 7.232 43.746 25.303 1.00 13.04 368 VAL A N 1
ATOM 2659 C CA . VAL A 1 341 ? 6.628 44.641 26.292 1.00 12.78 368 VAL A CA 1
ATOM 2660 C C . VAL A 1 341 ? 7.626 44.762 27.438 1.00 12.69 368 VAL A C 1
ATOM 2661 O O . VAL A 1 341 ? 8.167 43.757 27.884 1.00 12.95 368 VAL A O 1
ATOM 2665 N N . LYS A 1 342 ? 7.886 45.979 27.904 1.00 15.25 369 LYS A N 1
ATOM 2666 C CA . LYS A 1 342 ? 8.782 46.185 29.040 1.00 15.39 369 LYS A CA 1
ATOM 2667 C C . LYS A 1 342 ? 8.029 46.915 30.138 1.00 15.63 369 LYS A C 1
ATOM 2668 O O . LYS A 1 342 ? 7.650 48.076 29.959 1.00 15.77 369 LYS A O 1
ATOM 2674 N N . ASP A 1 343 ? 7.775 46.226 31.250 1.00 17.06 370 ASP A N 1
ATOM 2675 C CA . ASP A 1 343 ? 7.077 46.828 32.388 1.00 18.04 370 ASP A CA 1
ATOM 2676 C C . ASP A 1 343 ? 5.827 47.584 31.952 1.00 17.57 370 ASP A C 1
ATOM 2677 O O . ASP A 1 343 ? 5.610 48.739 32.337 1.00 18.92 370 ASP A O 1
ATOM 2682 N N . GLY A 1 344 ? 5.008 46.935 31.135 1.00 15.65 371 GLY A N 1
ATOM 2683 C CA . GLY A 1 344 ? 3.748 47.504 30.705 1.00 16.52 371 GLY A CA 1
ATOM 2684 C C . GLY A 1 344 ? 3.812 48.373 29.466 1.00 16.99 371 GLY A C 1
ATOM 2685 O O . GLY A 1 344 ? 2.780 48.846 29.010 1.00 18.60 371 GLY A O 1
ATOM 2686 N N . GLU A 1 345 ? 5.003 48.576 28.905 1.00 15.76 372 GLU A N 1
ATOM 2687 C CA . GLU A 1 345 ? 5.154 49.430 27.723 1.00 17.35 372 GLU A CA 1
ATOM 2688 C C . GLU A 1 345 ? 5.415 48.600 26.469 1.00 16.06 372 GLU A C 1
ATOM 2689 O O . GLU A 1 345 ? 6.464 47.956 26.342 1.00 15.34 372 GLU A O 1
ATOM 2695 N N . LEU A 1 346 ? 4.447 48.605 25.552 1.00 16.13 373 LEU A N 1
ATOM 2696 C CA . LEU A 1 346 ? 4.541 47.860 24.298 1.00 16.62 373 LEU A CA 1
ATOM 2697 C C . LEU A 1 346 ? 5.515 48.602 23.396 1.00 18.32 373 LEU A C 1
ATOM 2698 O O . LEU A 1 346 ? 5.362 49.811 23.193 1.00 20.27 373 LEU A O 1
ATOM 2706 N N . ALA A 1 347 ? 6.518 47.897 22.876 1.00 18.52 374 ALA A N 1
ATOM 2707 C CA . ALA A 1 347 ? 7.461 48.498 21.931 1.00 20.26 374 ALA A CA 1
ATOM 2708 C C . ALA A 1 347 ? 6.713 49.083 20.727 1.00 20.64 374 ALA A C 1
ATOM 2709 O O . ALA A 1 347 ? 5.722 48.514 20.281 1.00 20.98 374 ALA A O 1
ATOM 2711 N N . PRO A 1 348 ? 7.185 50.227 20.191 1.00 23.00 375 PRO A N 1
ATOM 2712 C CA . PRO A 1 348 ? 6.435 50.903 19.125 1.00 24.14 375 PRO A CA 1
ATOM 2713 C C . PRO A 1 348 ? 6.128 50.023 17.914 1.00 23.51 375 PRO A C 1
ATOM 2714 O O . PRO A 1 348 ? 5.064 50.192 17.331 1.00 23.11 375 PRO A O 1
ATOM 2718 N N . GLN A 1 349 ? 7.018 49.104 17.540 1.00 24.53 376 GLN A N 1
ATOM 2719 C CA . GLN A 1 349 ? 6.769 48.252 16.372 1.00 27.18 376 GLN A CA 1
ATOM 2720 C C . GLN A 1 349 ? 5.520 47.416 16.527 1.00 28.64 376 GLN A C 1
ATOM 2721 O O . GLN A 1 349 ? 4.923 46.996 15.541 1.00 30.61 376 GLN A O 1
ATOM 2727 N N . TYR A 1 350 ? 5.147 47.157 17.772 1.00 28.53 377 TYR A N 1
ATOM 2728 C CA . TYR A 1 350 ? 4.081 46.209 18.066 1.00 30.80 377 TYR A CA 1
ATOM 2729 C C . TYR A 1 350 ? 2.749 46.886 18.337 1.00 35.38 377 TYR A C 1
ATOM 2730 O O . TYR A 1 350 ? 1.734 46.218 18.554 1.00 37.67 377 TYR A O 1
ATOM 2746 N N . ARG A 1 351 ? 2.748 48.213 18.316 1.00 37.31 378 ARG A N 1
ATOM 2747 C CA . ARG A 1 351 ? 1.512 48.962 18.485 1.00 39.23 378 ARG A CA 1
ATOM 2748 C C . ARG A 1 351 ? 0.751 49.033 17.167 1.00 42.01 378 ARG A C 1
ATOM 2749 O O . ARG A 1 351 ? 1.353 49.065 16.089 1.00 42.78 378 ARG A O 1
#

B-factor: mean 24.18, std 9.31, range [10.18, 56.67]

GO terms:
  GO:0008863 formate dehydrogenase (NAD+) activity (F, EXP)
  GO:0005739 mitochondrion (C, HDA)
  GO:0005829 cytosol (C, HDA)
  GO:0009536 plastid (C, HDA)
  GO:0009579 thylakoid (C, HDA)
  GO:0009507 chloroplast (C, IDA)
  GO:0009611 response to wounding (P, IDA)
  GO:0005739 mitochondrion (C, TAS)

Nearest PDB structures (foldseek):
  3jtm-assembly1_A  TM=1.003E+00  e=9.386E-75  Arabidopsis thaliana
  7qz1-assembly2_B-2  TM=9.184E-01  e=1.098E-47  Ancylobacter novellus DSM 506
  6tb6-assembly1_B  TM=8.969E-01  e=4.363E-47  Granulicella mallensis
  3wr5-assembly1_B  TM=8.669E-01  e=2.312E-46  Thiobacillus sp. KNK65MA
  8oq2-assembly3_E-2  TM=8.605E-01  e=3.264E-46  Ancylobacter novellus

Foldseek 3Di:
DAFEEEEAAAAPPPVCVVPVLLCRHQVNPLVCPVVSVVVVYHYHYYNQQDDCPTPVVVCLQEHAEYEYEPVRDRAADLVSLVNRPRYAEYEYLFDDDPSYPLLSCLVSQHWYFYLPPLQQLLLLVVQLVQVQCQQQVVPVVVVQVVVVHDDVVVRVVRGDQQAAFEEEEEDCDSNNLSNLLVCQVSHYAAEYEDPDDDDPVSCVNSVYHYDDDPLVRAQRGLEYEYDDADDPVQFQPQALVSLVSHAQQREYEYQHAARSHPQVSVLVSLQVRSHNAYEYAHHVPPVADPVRPLVPGPRYHYDHNPSCSDSSSSNSSSVLVVVVVVCVVVVHDRPPVGTCHHSSRGPPVND

CATH classification: 3.40.50.720 (+1 more: 3.40.50.720)

Solvent-accessible surface area: 17319 Å² total; per-residue (Å²): 165,77,52,30,0,0,0,0,1,64,113,3,86,89,134,2,108,155,48,88,83,30,24,15,0,32,75,34,4,5,53,2,88,123,44,0,88,92,107,48,18,97,6,35,27,11,40,65,33,108,32,134,92,5,52,0,31,135,24,7,62,63,1,38,0,12,0,5,11,58,69,40,20,1,113,7,59,52,121,31,17,192,108,15,164,52,21,70,2,2,4,1,2,1,58,23,10,140,19,14,53,29,111,18,0,19,95,52,27,7,10,0,0,22,13,57,17,11,31,17,57,11,11,0,98,23,0,18,84,6,0,48,39,18,8,124,19,113,43,44,17,118,66,21,112,101,140,75,83,228,77,95,73,27,41,56,139,148,37,121,82,5,118,56,43,19,2,0,1,2,7,7,39,140,43,0,72,36,0,1,87,81,0,104,108,73,46,26,76,4,15,0,41,29,229,138,92,14,59,112,60,40,31,87,112,3,39,1,96,45,14,141,78,37,87,93,0,2,53,104,0,33,0,0,0,0,23,25,81,31,57,103,87,16,138,18,39,0,49,152,123,35,3,46,58,5,84,135,32,1,21,0,0,0,12,23,111,4,14,0,5,77,99,98,7,0,10,68,11,3,115,91,33,44,0,26,1,0,0,0,1,6,21,67,65,79,124,16,57,163,114,2,38,2,93,151,10,62,83,50,13,25,51,94,70,71,8,12,26,65,53,89,0,10,73,97,16,4,65,15,0,85,54,0,0,66,65,41,54,138,71,95,89,13,35,116,113,13,29,8,0,78,87,15,121,18,22,92,144,93,199